Protein AF-A0A5B6UWP4-F1 (afdb_monomer_lite)

Organism: NCBI:txid47621

Foldseek 3Di:
DDDDDDDDDPPPPPPDDQALADADFDDAFQAQCRPGVCCVVVSSGDDDDDDDPCSQFPFAKAFADQECQQDVAAAAVCPVVTDIDRQLVSLVVVVPDADPLRHHDDDPDDWDQDVNDIDHPVVVPDPPPPPPDPPDDDDDPDDPPDPDDDPDDDDPVVLVVLQVVLQVLVVVLVVSLVVSQVSCVPWFKKAFPFDLYIYTGDDYHNHLQQPGPPSVVVSSGGDIDTDDSCSGRNFSKYWADPDSPDDHHYNLQVVQIAIDRSSQSNSVVSPYDRDPVCCVRRNPVGDGDDPVCSVVPD

pLDDT: mean 82.34, std 20.65, range [27.95, 98.31]

InterPro domains:
  IPR023342 APO domain [PF05634] (18-120)
  IPR023342 APO domain [PF05634] (161-281)
  IPR023342 APO domain [PS51499] (15-101)
  IPR023342 APO domain [PS51499] (191-276)

Structure (mmCIF, N/CA/C/O backbone):
data_AF-A0A5B6UWP4-F1
#
_entry.id   AF-A0A5B6UWP4-F1
#
loop_
_atom_site.group_PDB
_atom_site.id
_atom_site.type_symbol
_atom_site.label_atom_id
_atom_site.label_alt_id
_atom_site.label_comp_id
_atom_site.label_asym_id
_atom_site.label_entity_id
_atom_site.label_seq_id
_atom_site.pdbx_PDB_ins_code
_atom_site.Cartn_x
_atom_site.Cartn_y
_atom_site.Cartn_z
_atom_site.occupancy
_atom_site.B_iso_or_equiv
_atom_site.auth_seq_id
_atom_site.auth_comp_id
_atom_site.auth_asym_id
_atom_site.auth_atom_id
_atom_site.pdbx_PDB_model_num
ATOM 1 N N . MET A 1 1 ? 47.020 29.125 14.297 1.00 37.94 1 MET A N 1
ATOM 2 C CA . MET A 1 1 ? 45.871 29.346 13.398 1.00 37.94 1 MET A CA 1
ATOM 3 C C . MET A 1 1 ? 44.986 28.120 13.501 1.00 37.94 1 MET A C 1
ATOM 5 O O . MET A 1 1 ? 45.319 27.096 12.924 1.00 37.94 1 MET A O 1
ATOM 9 N N . TYR A 1 2 ? 43.959 28.188 14.346 1.00 27.95 2 TYR A N 1
ATOM 10 C CA . TYR A 1 2 ? 42.922 27.163 14.406 1.00 27.95 2 TYR A CA 1
ATOM 11 C C . TYR A 1 2 ? 41.975 27.419 13.237 1.00 27.95 2 TYR A C 1
ATOM 13 O O . TYR A 1 2 ? 41.369 28.483 13.158 1.00 27.95 2 TYR A O 1
ATOM 21 N N . SER A 1 3 ? 41.931 26.485 12.296 1.00 32.03 3 SER A N 1
ATOM 22 C CA . SER A 1 3 ? 41.008 26.518 11.168 1.00 32.03 3 SER A CA 1
ATOM 23 C C . SER A 1 3 ? 39.663 25.977 11.646 1.00 32.03 3 SER A C 1
ATOM 25 O O . SER A 1 3 ? 39.544 24.785 11.932 1.00 32.03 3 SER A O 1
ATOM 27 N N . ASP A 1 4 ? 38.668 26.852 11.754 1.00 32.12 4 ASP A N 1
ATOM 28 C CA . ASP A 1 4 ? 37.277 26.489 12.012 1.00 32.12 4 ASP A CA 1
ATOM 29 C C . ASP A 1 4 ? 36.747 25.606 10.875 1.00 32.12 4 ASP A C 1
ATOM 31 O O . ASP A 1 4 ? 36.451 26.077 9.776 1.00 32.12 4 ASP A O 1
ATOM 35 N N . VAL A 1 5 ? 36.621 24.305 11.136 1.00 38.19 5 VAL A N 1
ATOM 36 C CA . VAL A 1 5 ? 35.863 23.387 10.280 1.00 38.19 5 VAL A CA 1
ATOM 37 C C . VAL A 1 5 ? 34.380 23.558 10.632 1.00 38.19 5 VAL A C 1
ATOM 39 O O . VAL A 1 5 ? 33.999 23.279 11.774 1.00 38.19 5 VAL A O 1
ATOM 42 N N . PRO A 1 6 ? 33.509 24.006 9.707 1.00 32.91 6 PRO A N 1
ATOM 43 C CA . PRO A 1 6 ? 32.094 24.171 10.009 1.00 32.91 6 PRO A CA 1
ATOM 44 C C . PRO A 1 6 ? 31.460 22.809 10.304 1.00 32.91 6 PRO A C 1
ATOM 46 O O . PRO A 1 6 ? 31.434 21.924 9.448 1.00 32.91 6 PRO A O 1
ATOM 49 N N . LYS A 1 7 ? 30.925 22.636 11.518 1.00 33.22 7 LYS A N 1
ATOM 50 C CA . LYS A 1 7 ? 30.127 21.456 11.872 1.00 33.22 7 LYS A CA 1
ATOM 51 C C . LYS 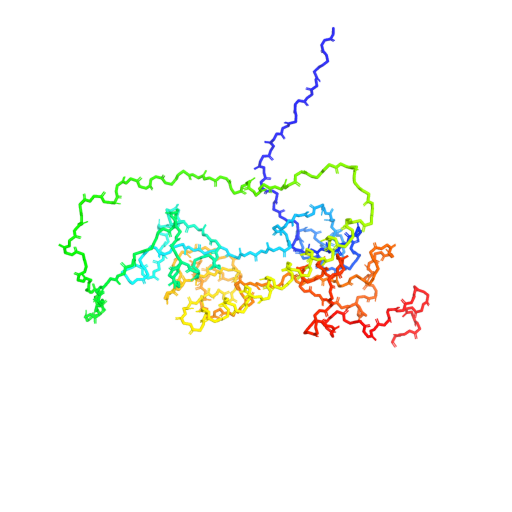A 1 7 ? 28.887 21.380 10.963 1.00 33.22 7 LYS A C 1
ATOM 53 O O . LYS A 1 7 ? 28.222 22.404 10.770 1.00 33.22 7 LYS A O 1
ATOM 58 N N . PRO A 1 8 ? 28.534 20.198 10.429 1.00 30.20 8 PRO A N 1
ATOM 59 C CA . PRO A 1 8 ? 27.348 20.046 9.601 1.00 30.20 8 PRO A CA 1
ATOM 60 C C . PRO A 1 8 ? 26.095 20.324 10.438 1.00 30.20 8 PRO A C 1
ATOM 62 O O . PRO A 1 8 ? 25.864 19.701 11.474 1.00 30.20 8 PRO A O 1
ATOM 65 N N . ARG A 1 9 ? 25.281 21.283 9.987 1.00 31.56 9 ARG A N 1
ATOM 66 C CA . ARG A 1 9 ? 23.954 21.543 10.550 1.00 31.56 9 ARG A CA 1
ATOM 67 C C . ARG A 1 9 ? 23.061 20.340 10.251 1.00 31.56 9 ARG A C 1
ATOM 69 O O . ARG A 1 9 ? 22.700 20.110 9.099 1.00 31.56 9 ARG A O 1
ATOM 76 N N . THR A 1 10 ? 22.684 19.597 11.284 1.00 32.94 10 THR A N 1
ATOM 77 C CA . THR A 1 10 ? 21.598 18.615 11.233 1.00 32.94 10 THR A CA 1
ATOM 78 C C . THR A 1 10 ? 20.268 19.359 11.162 1.00 32.94 10 THR A C 1
ATOM 80 O O . THR A 1 10 ? 19.594 19.561 12.170 1.00 32.94 10 THR A O 1
ATOM 83 N N . ASP A 1 11 ? 19.903 19.820 9.969 1.00 28.84 11 ASP A N 1
ATOM 84 C CA . ASP A 1 11 ? 18.539 20.256 9.698 1.00 28.84 11 ASP A CA 1
ATOM 85 C C . ASP A 1 11 ? 17.665 19.004 9.557 1.00 28.84 11 ASP A C 1
ATOM 87 O O . ASP A 1 11 ? 17.637 18.366 8.503 1.00 28.84 11 ASP A O 1
ATOM 91 N N . LYS A 1 12 ? 16.962 18.627 10.635 1.00 33.56 12 LYS A N 1
ATOM 92 C CA . LYS A 1 12 ? 15.855 17.656 10.596 1.00 33.56 12 LYS A CA 1
ATOM 93 C C . LYS A 1 12 ? 14.629 18.277 9.899 1.00 33.56 12 LYS A C 1
ATOM 95 O O . LYS A 1 12 ? 13.506 18.176 10.391 1.00 33.56 12 LYS A O 1
ATOM 100 N N . SER A 1 13 ? 14.811 18.914 8.743 1.00 33.53 13 SER A N 1
ATOM 101 C CA . SER A 1 13 ? 13.699 19.207 7.852 1.00 33.53 13 SER A CA 1
ATOM 102 C C . SER A 1 13 ? 13.332 17.896 7.164 1.00 33.53 13 SER A C 1
ATOM 104 O O . SER A 1 13 ? 14.077 17.366 6.340 1.00 33.53 13 SER A O 1
ATOM 106 N N . GLN A 1 14 ? 12.184 17.321 7.534 1.00 35.16 14 GLN A N 1
ATOM 107 C CA . GLN A 1 14 ? 11.552 16.256 6.757 1.00 35.16 14 GLN A CA 1
ATOM 108 C C . GLN A 1 14 ? 11.374 16.780 5.326 1.00 35.16 14 GLN A C 1
ATOM 110 O O . GLN A 1 14 ? 10.433 17.517 5.019 1.00 35.16 14 GLN A O 1
ATOM 115 N N . ARG A 1 15 ? 12.333 16.466 4.449 1.00 37.44 15 ARG A N 1
ATOM 116 C CA . ARG A 1 15 ? 12.302 16.845 3.038 1.00 37.44 15 ARG A CA 1
ATOM 117 C C . ARG A 1 15 ? 11.067 16.193 2.435 1.00 37.44 15 ARG A C 1
ATOM 119 O O . ARG A 1 15 ? 11.066 14.984 2.213 1.00 37.44 15 ARG A O 1
ATOM 126 N N . LYS A 1 16 ? 10.020 16.985 2.172 1.00 45.97 16 LYS A N 1
ATOM 127 C CA . LYS A 1 16 ? 8.870 16.528 1.382 1.00 45.97 16 LYS A CA 1
ATOM 128 C C . LYS A 1 16 ? 9.406 15.865 0.105 1.00 45.97 16 LYS A C 1
ATOM 130 O O . LYS A 1 16 ? 10.167 16.524 -0.610 1.00 45.97 16 LYS A O 1
ATOM 135 N N . PRO A 1 17 ? 9.055 14.598 -0.179 1.00 54.66 17 PRO A N 1
ATOM 136 C CA . PRO A 1 17 ? 9.486 13.936 -1.400 1.00 54.66 17 PRO A CA 1
ATOM 137 C C . PRO A 1 17 ? 9.068 14.768 -2.610 1.00 54.66 17 PRO A C 1
ATOM 139 O O . PRO A 1 17 ? 7.931 15.237 -2.686 1.00 54.66 17 PRO A O 1
ATOM 142 N N . PHE A 1 18 ? 9.993 14.975 -3.549 1.00 66.62 18 PHE A N 1
ATOM 143 C CA . PHE A 1 18 ? 9.665 15.641 -4.804 1.00 66.62 18 PHE A CA 1
ATOM 144 C C . PHE A 1 18 ? 8.696 14.772 -5.614 1.00 66.62 18 PHE A C 1
ATOM 146 O O . PHE A 1 18 ? 7.793 15.314 -6.213 1.00 66.62 18 PHE A O 1
ATOM 153 N N . CYS A 1 19 ? 8.810 13.444 -5.596 1.00 82.81 19 CYS A N 1
ATOM 154 C CA . CYS A 1 19 ? 7.868 12.501 -6.206 1.00 82.81 19 CYS A CA 1
ATOM 155 C C . CYS A 1 19 ? 7.960 11.162 -5.446 1.00 82.81 19 CYS A C 1
ATOM 157 O O . CYS A 1 19 ? 8.976 10.926 -4.795 1.00 82.81 19 CYS A O 1
ATOM 159 N N . TYR A 1 20 ? 6.920 10.324 -5.507 1.00 84.69 20 TYR A N 1
ATOM 160 C CA . TYR A 1 20 ? 6.894 8.986 -4.885 1.00 84.69 20 TYR A CA 1
ATOM 161 C C . TYR A 1 20 ? 7.275 7.860 -5.859 1.00 84.69 20 TYR A C 1
ATOM 163 O O . TYR A 1 20 ? 7.182 6.689 -5.508 1.00 84.69 20 TYR A O 1
ATOM 171 N N . GLU A 1 21 ? 7.656 8.198 -7.094 1.00 90.19 21 GLU A N 1
ATOM 172 C CA . GLU A 1 21 ? 8.060 7.200 -8.085 1.00 90.19 21 GLU A CA 1
ATOM 173 C C . GLU A 1 21 ? 9.383 6.547 -7.674 1.00 90.19 21 GLU A C 1
ATOM 175 O O . GLU A 1 21 ? 10.326 7.226 -7.257 1.00 90.19 21 GLU A O 1
ATOM 180 N N . VAL A 1 22 ? 9.426 5.222 -7.787 1.00 92.25 22 VAL A N 1
ATOM 181 C CA . VAL A 1 22 ? 10.576 4.388 -7.441 1.00 92.25 22 VAL A CA 1
ATOM 182 C C . VAL A 1 22 ? 11.094 3.710 -8.698 1.00 92.25 22 VAL A C 1
ATOM 184 O O . VAL A 1 22 ? 10.338 3.388 -9.614 1.00 92.25 22 VAL A O 1
ATOM 187 N N . HIS A 1 23 ? 12.403 3.511 -8.737 1.00 93.94 23 HIS A N 1
ATOM 188 C CA . HIS A 1 23 ? 13.084 2.775 -9.784 1.00 93.94 23 HIS A CA 1
ATOM 189 C C . HIS A 1 23 ? 14.022 1.767 -9.130 1.00 93.94 23 HIS A C 1
ATOM 191 O O . HIS A 1 23 ? 14.778 2.123 -8.224 1.00 93.94 23 HIS A O 1
ATOM 197 N N . ILE A 1 24 ? 13.951 0.523 -9.590 1.00 94.38 24 ILE A N 1
ATOM 198 C CA . ILE A 1 24 ? 14.878 -0.536 -9.213 1.00 94.38 24 ILE A CA 1
ATOM 199 C C . ILE A 1 24 ? 15.881 -0.658 -10.356 1.00 94.38 24 ILE A C 1
ATOM 201 O O . ILE A 1 24 ? 15.515 -1.046 -11.461 1.00 94.38 24 ILE A O 1
ATOM 205 N N . GLY A 1 25 ? 17.122 -0.262 -10.098 1.00 90.38 25 GLY A N 1
ATOM 206 C CA . GLY A 1 25 ? 18.191 -0.287 -11.085 1.00 90.38 25 GLY A CA 1
ATOM 207 C C . GLY A 1 25 ? 19.356 0.615 -10.703 1.00 90.38 25 GLY A C 1
ATOM 208 O O . GLY A 1 25 ? 19.264 1.424 -9.775 1.00 90.38 25 GLY A O 1
ATOM 209 N N . ASN A 1 26 ? 20.462 0.472 -11.430 1.00 87.56 26 ASN A N 1
ATOM 210 C CA . ASN A 1 26 ? 21.697 1.210 -11.157 1.00 87.56 26 ASN A CA 1
ATOM 211 C C . ASN A 1 26 ? 21.591 2.687 -11.563 1.00 87.56 26 ASN A C 1
ATOM 213 O O . ASN A 1 26 ? 22.157 3.562 -10.904 1.00 87.56 26 ASN A O 1
ATOM 217 N N . VAL A 1 27 ? 20.850 2.971 -12.638 1.00 88.62 27 VAL A N 1
ATOM 218 C CA . VAL A 1 27 ? 20.680 4.316 -13.195 1.00 88.62 27 VAL A CA 1
ATOM 219 C C . VAL A 1 27 ? 19.199 4.587 -13.419 1.00 88.62 27 VAL A C 1
ATOM 221 O O . VAL A 1 27 ? 18.536 3.879 -14.168 1.00 88.62 27 VAL A O 1
ATOM 224 N N . GLY A 1 28 ? 18.689 5.644 -12.786 1.00 91.31 28 GLY A N 1
ATOM 225 C CA . GLY A 1 28 ? 17.282 6.018 -12.890 1.00 91.31 28 GLY A CA 1
ATOM 226 C C . GLY A 1 28 ? 16.832 6.308 -14.324 1.00 91.31 28 GLY A C 1
ATOM 227 O O . GLY A 1 28 ? 17.572 6.882 -15.121 1.00 91.31 28 GLY A O 1
ATOM 228 N N . HIS A 1 29 ? 15.588 5.946 -14.636 1.00 93.62 29 HIS A N 1
ATOM 229 C CA . HIS A 1 29 ? 15.034 6.087 -15.982 1.00 93.62 29 HIS A CA 1
ATOM 230 C C . HIS A 1 29 ? 14.802 7.543 -16.418 1.00 93.62 29 HIS A C 1
ATOM 232 O O . HIS A 1 29 ? 14.605 8.451 -15.603 1.00 93.62 29 HIS A O 1
ATOM 238 N N . GLU A 1 30 ? 14.692 7.737 -17.734 1.00 94.25 30 GLU A N 1
ATOM 239 C CA . GLU A 1 30 ? 14.415 9.022 -18.389 1.00 94.25 30 GLU A CA 1
ATOM 240 C C . GLU A 1 30 ? 12.925 9.236 -18.711 1.00 94.25 30 GLU A C 1
ATOM 242 O O . GLU A 1 30 ? 12.538 10.262 -19.277 1.00 94.25 30 GLU A O 1
ATOM 247 N N . ILE A 1 31 ? 12.065 8.273 -18.362 1.00 94.25 31 ILE A N 1
ATOM 248 C CA . ILE A 1 31 ? 10.617 8.355 -18.592 1.00 94.25 31 ILE A CA 1
ATOM 249 C C . ILE A 1 31 ? 10.027 9.580 -17.872 1.00 94.25 31 ILE A C 1
ATOM 251 O O . ILE A 1 31 ? 10.235 9.795 -16.676 1.00 94.25 31 ILE A O 1
ATOM 255 N N . ARG A 1 32 ? 9.269 10.389 -18.619 1.00 93.94 32 ARG A N 1
ATOM 256 C CA . ARG A 1 32 ? 8.730 11.686 -18.191 1.00 93.94 32 ARG A CA 1
ATOM 257 C C . ARG A 1 32 ? 7.383 11.519 -17.485 1.00 93.94 32 ARG A C 1
ATOM 259 O O . ARG A 1 32 ? 6.331 11.848 -18.031 1.00 93.94 32 ARG A O 1
ATOM 266 N N . THR A 1 33 ? 7.410 10.944 -16.286 1.00 92.44 33 THR A N 1
ATOM 267 C CA . THR A 1 33 ? 6.224 10.640 -15.454 1.00 92.44 33 THR A CA 1
ATOM 268 C C . THR A 1 33 ? 6.159 11.437 -14.154 1.00 92.44 33 THR A C 1
ATOM 270 O O . THR A 1 33 ? 5.213 11.276 -13.386 1.00 92.44 33 THR A O 1
ATOM 273 N N . CYS A 1 34 ? 7.107 12.345 -13.910 1.00 91.50 34 CYS A N 1
ATOM 274 C CA . CYS A 1 34 ? 7.184 13.068 -12.649 1.00 91.50 34 CYS A CA 1
ATOM 275 C C . CYS A 1 34 ? 5.964 13.972 -12.422 1.00 91.50 34 CYS A C 1
ATOM 277 O O . CYS A 1 34 ? 5.746 14.961 -13.124 1.00 91.50 34 CYS A O 1
ATOM 279 N N . THR A 1 35 ? 5.212 13.683 -11.363 1.00 88.69 35 THR A N 1
ATOM 280 C CA . THR A 1 35 ? 4.078 14.492 -10.875 1.00 88.69 35 THR A CA 1
ATOM 281 C C . THR A 1 35 ? 4.464 15.410 -9.713 1.00 88.69 35 THR A C 1
ATOM 283 O O . THR A 1 35 ? 3.616 15.992 -9.039 1.00 88.69 35 THR A O 1
ATOM 286 N N . GLY A 1 36 ? 5.766 15.532 -9.469 1.00 86.38 36 GLY A N 1
ATOM 287 C CA . GLY A 1 36 ? 6.320 16.254 -8.343 1.00 86.38 36 GLY A CA 1
ATOM 288 C C . GLY A 1 36 ? 6.213 17.776 -8.393 1.00 86.38 36 GLY A C 1
ATOM 289 O O . GLY A 1 36 ? 6.009 18.351 -9.465 1.00 86.38 36 GLY A O 1
ATOM 290 N N . PRO A 1 37 ? 6.439 18.481 -7.266 1.00 85.69 37 PRO A N 1
ATOM 291 C CA . PRO A 1 37 ? 6.581 19.929 -7.274 1.00 85.69 37 PRO A CA 1
ATOM 292 C C . PRO A 1 37 ? 7.645 20.367 -8.284 1.00 85.69 37 PRO A C 1
ATOM 294 O O . PRO A 1 37 ? 8.755 19.834 -8.301 1.00 85.69 37 PRO A O 1
ATOM 297 N N . LYS A 1 38 ? 7.306 21.367 -9.107 1.00 84.56 38 LYS A N 1
ATOM 298 C CA . LYS A 1 38 ? 8.161 21.888 -10.189 1.00 84.56 38 LYS A CA 1
ATOM 299 C C . LYS A 1 38 ? 8.504 20.855 -11.280 1.00 84.56 38 LYS A C 1
ATOM 301 O O . LYS A 1 38 ? 9.460 21.056 -12.024 1.00 84.56 38 LYS A O 1
ATOM 306 N N . SER A 1 39 ? 7.731 19.777 -11.439 1.00 87.50 39 SER A N 1
ATOM 307 C CA . SER A 1 39 ? 7.946 18.835 -12.548 1.00 87.50 39 SER A CA 1
ATOM 308 C C . SER A 1 39 ? 7.804 19.506 -13.919 1.00 87.50 39 SER A C 1
ATOM 310 O O . SER A 1 39 ? 8.579 19.208 -14.826 1.00 87.50 39 SER A O 1
ATOM 312 N N . GLY A 1 40 ? 6.893 20.479 -14.049 1.00 87.00 40 GLY A N 1
ATOM 313 C CA . GLY A 1 40 ? 6.693 21.253 -15.278 1.00 87.00 40 GLY A CA 1
ATOM 314 C C . GLY A 1 40 ? 7.954 21.975 -15.766 1.00 87.00 40 GLY A C 1
ATOM 315 O O . GLY A 1 40 ? 8.263 21.915 -16.950 1.00 87.00 40 GLY A O 1
ATOM 316 N N . SER A 1 41 ? 8.758 22.561 -14.867 1.00 88.25 41 SER A N 1
ATOM 317 C CA . SER A 1 41 ? 10.014 23.229 -15.254 1.00 88.25 41 SER A CA 1
ATOM 318 C C . SER A 1 41 ? 11.119 22.259 -15.679 1.00 88.25 41 SER A C 1
ATOM 320 O O . SER A 1 41 ? 12.150 22.688 -16.181 1.00 88.25 41 SER A O 1
ATOM 322 N N . ARG A 1 42 ? 10.928 20.954 -15.461 1.00 87.62 42 ARG A N 1
ATOM 323 C CA . ARG A 1 42 ? 11.863 19.892 -15.850 1.00 87.62 42 ARG A CA 1
ATOM 324 C C . ARG A 1 42 ? 11.273 18.976 -16.922 1.00 87.62 42 ARG A C 1
ATOM 326 O O . ARG A 1 42 ? 11.745 17.863 -17.093 1.00 87.62 42 ARG A O 1
ATOM 333 N N . SER A 1 43 ? 10.216 19.395 -17.621 1.00 90.69 43 SER A N 1
ATOM 334 C CA . SER A 1 43 ? 9.536 18.555 -18.622 1.00 90.69 43 SER A CA 1
ATOM 335 C C . SER A 1 43 ? 9.131 17.172 -18.081 1.00 90.69 43 SER A C 1
ATOM 337 O O . SER A 1 43 ? 9.286 16.160 -18.759 1.00 90.69 43 SER A O 1
ATOM 339 N N . ALA A 1 44 ? 8.651 17.132 -16.833 1.00 91.94 44 ALA A N 1
ATOM 340 C CA . ALA A 1 44 ? 8.262 15.921 -16.109 1.00 91.94 44 ALA A CA 1
ATOM 341 C C . ALA A 1 44 ? 9.376 14.869 -15.916 1.00 91.94 44 ALA A C 1
ATOM 343 O O . ALA A 1 44 ? 9.075 13.707 -15.645 1.00 91.94 44 ALA A O 1
ATOM 344 N N . THR A 1 45 ? 10.654 15.257 -15.987 1.00 91.94 45 THR A N 1
ATOM 345 C CA . THR A 1 45 ? 11.767 14.371 -15.618 1.00 91.94 45 THR A CA 1
ATOM 346 C C . THR A 1 45 ? 11.947 14.265 -14.103 1.00 91.94 45 THR A C 1
ATOM 348 O O . THR A 1 45 ? 11.587 15.160 -13.315 1.00 91.94 45 THR A O 1
ATOM 351 N N . HIS A 1 46 ? 12.517 13.132 -13.700 1.00 91.31 46 HIS A N 1
ATOM 352 C CA . HIS A 1 46 ? 12.843 12.819 -12.316 1.00 91.31 46 HIS A CA 1
ATOM 353 C C . HIS A 1 46 ? 14.244 13.287 -11.944 1.00 91.31 46 HIS A C 1
ATOM 355 O O . HIS A 1 46 ? 15.136 13.386 -12.781 1.00 91.31 46 HIS A O 1
ATOM 361 N N . VAL A 1 47 ? 14.425 13.564 -10.655 1.00 89.69 47 VAL A N 1
ATOM 362 C CA . VAL A 1 47 ? 15.748 13.717 -10.044 1.00 89.69 47 VAL A CA 1
ATOM 363 C C . VAL A 1 47 ? 15.860 12.620 -9.005 1.00 89.69 47 VAL A C 1
ATOM 365 O O . VAL A 1 47 ? 15.162 12.652 -7.990 1.00 89.69 47 VAL A O 1
ATOM 368 N N . TRP A 1 48 ? 16.696 11.635 -9.311 1.00 90.56 48 TRP A N 1
ATOM 369 C CA . TRP A 1 48 ? 16.835 10.416 -8.531 1.00 90.56 48 TRP A CA 1
ATOM 370 C C . TRP A 1 48 ? 17.754 10.619 -7.329 1.00 90.56 48 TRP A C 1
ATOM 372 O O . TRP A 1 48 ? 18.693 11.415 -7.352 1.00 90.56 48 TRP A O 1
ATOM 382 N N . ARG A 1 49 ? 17.471 9.877 -6.263 1.00 90.88 49 ARG A N 1
ATOM 383 C CA . ARG A 1 49 ? 18.301 9.770 -5.062 1.00 90.88 49 ARG A CA 1
ATOM 384 C C . ARG A 1 49 ? 18.338 8.307 -4.642 1.00 90.88 49 ARG A C 1
ATOM 386 O O . ARG A 1 49 ? 17.433 7.558 -4.998 1.00 90.88 49 ARG A O 1
ATOM 393 N N . LYS A 1 50 ? 19.339 7.923 -3.851 1.00 90.62 50 LYS A N 1
ATOM 394 C CA . LYS A 1 50 ? 19.385 6.585 -3.257 1.00 90.62 50 LYS A CA 1
ATOM 395 C C . LYS A 1 50 ? 18.132 6.366 -2.396 1.00 90.62 50 LYS A C 1
ATOM 397 O O . LYS A 1 50 ? 17.870 7.173 -1.503 1.00 90.62 50 LYS A O 1
ATOM 402 N N . GLY A 1 51 ? 17.365 5.328 -2.721 1.00 88.44 51 GLY A N 1
ATOM 403 C CA . GLY A 1 51 ? 16.189 4.898 -1.965 1.00 88.44 51 GLY A CA 1
ATOM 404 C C . GLY A 1 51 ? 16.541 3.887 -0.874 1.00 88.44 51 GLY A C 1
ATOM 405 O O . GLY A 1 51 ? 17.648 3.343 -0.854 1.00 88.44 51 GLY A O 1
ATOM 406 N N . GLY A 1 52 ? 15.596 3.653 0.031 1.00 88.25 52 GLY A N 1
ATOM 407 C CA . GLY A 1 52 ? 15.651 2.619 1.064 1.00 88.25 52 GLY A CA 1
ATOM 408 C C . GLY A 1 52 ? 14.463 1.657 0.991 1.00 88.25 52 GLY A C 1
ATOM 409 O O . GLY A 1 52 ? 13.597 1.768 0.125 1.00 88.25 52 GLY A O 1
ATOM 410 N N . VAL A 1 53 ? 14.400 0.720 1.942 1.00 87.06 53 VAL A N 1
ATOM 411 C CA . VAL A 1 53 ? 13.339 -0.304 2.003 1.00 87.06 53 VAL A CA 1
ATOM 412 C C . VAL A 1 53 ? 11.948 0.327 2.078 1.00 87.06 53 VAL A C 1
ATOM 414 O O . VAL A 1 53 ? 11.045 -0.126 1.384 1.00 87.06 53 VAL A O 1
ATOM 417 N N . SER A 1 54 ? 11.785 1.418 2.831 1.00 85.88 54 SER A N 1
ATOM 418 C CA . SER A 1 54 ? 10.502 2.122 2.975 1.00 85.88 54 SER A CA 1
ATOM 419 C C . SER A 1 54 ? 10.010 2.813 1.694 1.00 85.88 54 SER A C 1
ATOM 421 O O . SER A 1 54 ? 8.847 3.207 1.627 1.00 85.88 54 SER A O 1
ATOM 423 N N . ASP A 1 55 ? 10.877 2.992 0.688 1.00 86.31 55 ASP A N 1
ATOM 424 C CA . ASP A 1 55 ? 10.464 3.464 -0.640 1.00 86.31 55 ASP A CA 1
ATOM 425 C C . ASP A 1 55 ? 9.902 2.295 -1.480 1.00 86.31 55 ASP A C 1
ATOM 427 O O . ASP A 1 55 ? 8.963 2.470 -2.258 1.00 86.31 55 ASP A O 1
ATOM 431 N N . VAL A 1 56 ? 10.443 1.084 -1.296 1.00 88.94 56 VAL A N 1
ATOM 432 C CA . VAL A 1 56 ? 10.013 -0.143 -1.992 1.00 88.94 56 VAL A CA 1
ATOM 433 C C . VAL A 1 56 ? 8.737 -0.716 -1.370 1.00 88.94 56 VAL A C 1
ATOM 435 O O . VAL A 1 56 ? 7.805 -1.080 -2.089 1.00 88.94 56 VAL A O 1
ATOM 438 N N . ILE A 1 57 ? 8.692 -0.784 -0.038 1.00 87.44 57 ILE A N 1
ATOM 439 C CA . ILE A 1 57 ? 7.592 -1.334 0.753 1.00 87.44 57 ILE A CA 1
ATOM 440 C C . ILE A 1 57 ? 6.985 -0.206 1.576 1.00 87.44 57 ILE A C 1
ATOM 442 O O . ILE A 1 57 ? 7.619 0.339 2.478 1.00 87.44 57 ILE A O 1
ATOM 446 N N . PHE A 1 58 ? 5.725 0.111 1.291 1.00 85.19 58 PHE A N 1
ATOM 447 C CA . PHE A 1 58 ? 4.981 1.129 2.015 1.00 85.19 58 PHE A CA 1
ATOM 448 C C . PHE A 1 58 ? 3.655 0.565 2.516 1.00 85.19 58 PHE A C 1
ATOM 450 O O . PHE A 1 58 ? 2.821 0.121 1.727 1.00 85.19 58 PHE A O 1
ATOM 457 N N . PHE A 1 59 ? 3.442 0.645 3.829 1.00 90.56 59 PHE A N 1
ATOM 458 C CA . PHE A 1 59 ? 2.153 0.359 4.447 1.00 90.56 59 PHE A CA 1
ATOM 459 C C . PHE A 1 59 ? 1.515 1.667 4.923 1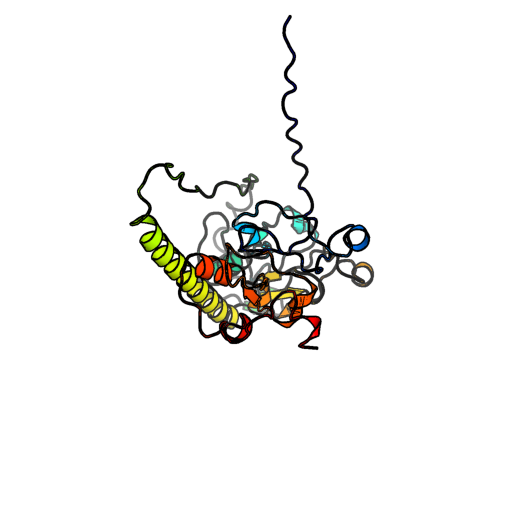.00 90.56 59 PHE A C 1
ATOM 461 O O . PHE A 1 59 ? 2.132 2.399 5.708 1.00 90.56 59 PHE A O 1
ATOM 468 N N . PRO A 1 60 ? 0.281 1.983 4.498 1.00 92.88 60 PRO A N 1
ATOM 469 C CA . PRO A 1 60 ? -0.424 3.143 5.012 1.00 92.88 60 PRO A CA 1
ATOM 470 C C . PRO A 1 60 ? -0.674 2.976 6.514 1.00 92.88 60 PRO A C 1
ATOM 472 O O . PRO A 1 60 ? -0.970 1.883 6.998 1.00 92.88 60 PRO A O 1
ATOM 475 N N . LYS A 1 61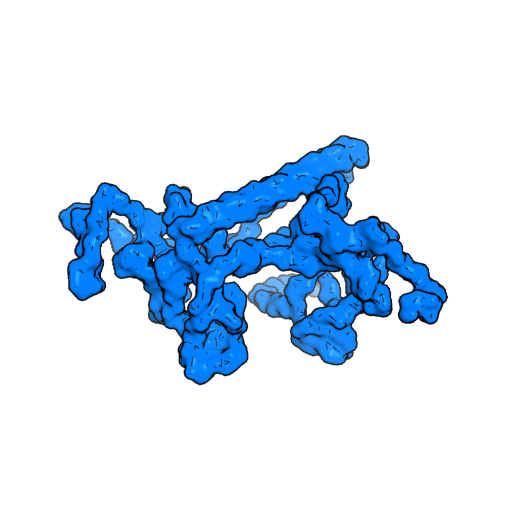 ? -0.546 4.069 7.270 1.00 94.81 61 LYS A N 1
ATOM 476 C CA . LYS A 1 61 ? -0.826 4.082 8.713 1.00 94.81 61 LYS A CA 1
ATOM 477 C C . LYS A 1 61 ? -2.304 4.396 8.964 1.00 94.81 61 LYS A C 1
ATOM 479 O O . LYS A 1 61 ? -2.829 5.309 8.329 1.00 94.81 61 LYS A O 1
ATOM 484 N N . CYS A 1 62 ? -2.925 3.743 9.942 1.00 97.25 62 CYS A N 1
ATOM 485 C CA . CYS A 1 62 ? -4.249 4.087 10.472 1.00 97.25 62 CYS A CA 1
ATOM 486 C C . CYS A 1 62 ? -4.198 4.351 11.978 1.00 97.25 62 CYS A C 1
ATOM 488 O O . CYS A 1 62 ? -3.160 4.154 12.608 1.00 97.25 62 CYS A O 1
ATOM 490 N N . PHE A 1 63 ? -5.310 4.797 12.566 1.00 98.19 63 PHE A N 1
ATOM 491 C CA . PHE A 1 63 ? -5.404 4.890 14.020 1.00 98.19 63 PHE A CA 1
ATOM 492 C C . PHE A 1 63 ? -5.612 3.513 14.647 1.00 98.19 63 PHE A C 1
ATOM 494 O O . PHE A 1 63 ? -6.415 2.724 14.147 1.00 98.19 63 PHE A O 1
ATOM 501 N N . HIS A 1 64 ? -4.928 3.271 15.758 1.00 97.88 64 HIS A N 1
ATOM 502 C CA . HIS A 1 64 ? -5.119 2.088 16.583 1.00 97.88 64 HIS A CA 1
ATOM 503 C C . HIS A 1 64 ? -6.440 2.164 17.369 1.00 97.88 64 HIS A C 1
ATOM 505 O O . HIS A 1 64 ? -6.769 3.213 17.935 1.00 97.88 64 HIS A O 1
ATOM 511 N N . LEU A 1 65 ? -7.203 1.065 17.415 1.00 96.44 65 LEU A N 1
ATOM 512 C CA . LEU A 1 65 ? -8.459 0.974 18.166 1.00 96.44 65 LEU A CA 1
ATOM 513 C C . LEU A 1 65 ? -8.346 -0.005 19.342 1.00 96.44 65 LEU A C 1
ATOM 515 O O . LEU A 1 65 ? -8.627 -1.194 19.192 1.00 96.44 65 LEU A O 1
ATOM 519 N N . TYR A 1 66 ? -8.056 0.526 20.537 1.00 94.94 66 TYR A N 1
ATOM 520 C CA . TYR A 1 66 ? -8.014 -0.265 21.775 1.00 94.94 66 TYR A CA 1
ATOM 521 C C . TYR A 1 66 ? -9.325 -1.030 22.022 1.00 94.94 66 TYR A C 1
ATOM 523 O O . TYR A 1 66 ? -9.315 -2.231 22.270 1.00 94.94 66 TYR A O 1
ATOM 531 N N . ASP A 1 67 ? -10.475 -0.355 21.921 1.00 93.25 67 ASP A N 1
ATOM 532 C CA . ASP A 1 67 ? -11.787 -0.991 22.045 1.00 93.25 67 ASP A CA 1
ATOM 533 C C . ASP A 1 67 ? -12.653 -0.734 20.812 1.00 93.25 67 ASP A C 1
ATOM 535 O O . ASP A 1 67 ? -13.401 0.241 20.736 1.00 93.25 67 ASP A O 1
ATOM 539 N N . ARG A 1 68 ? -12.615 -1.667 19.859 1.00 90.75 68 ARG A N 1
ATOM 540 C CA . ARG A 1 68 ? -13.403 -1.575 18.624 1.00 90.75 68 ARG A CA 1
ATOM 541 C C . ARG A 1 68 ? -14.920 -1.616 18.838 1.00 90.75 68 ARG A C 1
ATOM 543 O O . ARG A 1 68 ? -15.660 -1.229 17.937 1.00 90.75 68 ARG A O 1
ATOM 550 N N . VAL A 1 69 ? -15.399 -2.133 19.972 1.00 89.44 69 VAL A N 1
ATOM 551 C CA . VAL A 1 69 ? -16.837 -2.243 20.243 1.00 89.44 69 VAL A CA 1
ATOM 552 C C . VAL A 1 69 ? -17.300 -0.964 20.926 1.00 89.44 69 VAL A C 1
ATOM 554 O O . VAL A 1 69 ? -18.014 -0.179 20.302 1.00 89.44 69 VAL A O 1
ATOM 557 N N . GLY A 1 70 ? -16.826 -0.700 22.148 1.00 87.88 70 GLY A N 1
ATOM 558 C CA . GLY A 1 70 ? -17.220 0.474 22.932 1.00 87.88 70 GLY A CA 1
ATOM 559 C C . GLY A 1 70 ? -16.811 1.796 22.280 1.00 87.88 70 GLY A C 1
ATOM 560 O O . GLY A 1 70 ? -17.583 2.755 22.280 1.00 87.88 70 GLY A O 1
ATOM 561 N N . LYS A 1 71 ? -15.645 1.829 21.624 1.00 90.12 71 LYS A N 1
ATOM 562 C CA . LYS A 1 71 ? -15.100 3.001 20.931 1.00 90.12 71 LYS A CA 1
ATOM 563 C C . LYS A 1 71 ? -14.743 2.674 19.482 1.00 90.12 71 LYS A C 1
ATOM 565 O O . LYS A 1 71 ? -13.602 2.762 19.042 1.00 90.12 71 LYS A O 1
ATOM 570 N N . SER A 1 72 ? -15.774 2.349 18.703 1.00 91.62 72 SER A N 1
ATOM 571 C CA . SER A 1 72 ? -15.662 1.884 17.306 1.00 91.62 72 SER A CA 1
ATOM 572 C C . SER A 1 72 ? -14.941 2.790 16.295 1.00 91.62 72 SER A C 1
ATOM 574 O O . SER A 1 72 ? -14.829 2.404 15.132 1.00 91.62 72 SER A O 1
ATOM 576 N N . ARG A 1 73 ? -14.508 3.999 16.678 1.00 95.62 73 ARG A N 1
ATOM 577 C CA . ARG A 1 73 ? -13.721 4.911 15.837 1.00 95.62 73 ARG A CA 1
ATOM 578 C C . ARG A 1 73 ? -13.046 6.002 16.672 1.00 95.62 73 ARG A C 1
ATOM 580 O O . ARG A 1 73 ? -13.611 6.442 17.670 1.00 95.62 73 ARG A O 1
ATOM 587 N N . VAL A 1 74 ? -11.938 6.538 16.165 1.00 97.12 74 VAL A N 1
ATOM 588 C CA . VAL A 1 74 ? -11.289 7.750 16.698 1.00 97.12 74 VAL A CA 1
ATOM 589 C C . VAL A 1 74 ? -12.034 9.012 16.249 1.00 97.12 74 VAL A C 1
ATOM 591 O O . VAL A 1 74 ? -12.394 9.149 15.068 1.00 97.12 74 VAL A O 1
ATOM 594 N N . VAL A 1 75 ? -12.277 9.946 17.172 1.00 96.75 75 VAL A N 1
ATOM 595 C CA . VAL A 1 75 ? -12.863 11.267 16.866 1.00 96.75 75 VAL A CA 1
ATOM 596 C C . VAL A 1 75 ? -11.794 12.353 16.713 1.00 96.75 75 VAL A C 1
ATOM 598 O O . VAL A 1 75 ? -10.620 12.140 16.982 1.00 96.75 75 VAL A O 1
ATOM 601 N N . HIS A 1 76 ? -12.174 13.533 16.213 1.00 96.06 76 HIS A N 1
ATOM 602 C CA . HIS A 1 76 ? -11.203 14.574 15.856 1.00 96.06 76 HIS A CA 1
ATOM 603 C C . HIS A 1 76 ? -10.345 15.066 17.028 1.00 96.06 76 HIS A C 1
ATOM 605 O O . HIS A 1 76 ? -9.161 15.349 16.830 1.00 96.06 76 HIS A O 1
ATOM 611 N N . ASP A 1 77 ? -10.918 15.154 18.223 1.00 96.06 77 ASP A N 1
ATOM 612 C CA . ASP A 1 77 ? -10.218 15.690 19.395 1.00 96.06 77 ASP A CA 1
ATOM 613 C C . ASP A 1 77 ? -9.165 14.711 19.933 1.00 96.06 77 ASP A C 1
ATOM 615 O O . ASP A 1 77 ? -8.183 15.121 20.540 1.00 96.06 77 ASP A O 1
ATOM 619 N N . GLU A 1 78 ? -9.289 13.433 19.581 1.00 94.69 78 GLU A N 1
ATOM 620 C CA . GLU A 1 78 ? -8.380 12.349 19.969 1.00 94.69 78 GLU A CA 1
ATOM 621 C C . GLU A 1 78 ? -7.225 12.160 18.983 1.00 94.69 78 GLU A C 1
ATOM 623 O O . GLU A 1 78 ? -6.358 11.323 19.195 1.00 94.69 78 GLU A O 1
ATOM 628 N N . ARG A 1 79 ? -7.185 12.923 17.884 1.00 94.25 79 ARG A N 1
ATOM 629 C CA . ARG A 1 79 ? -6.222 12.715 16.785 1.00 94.25 79 ARG A CA 1
ATOM 630 C C . ARG A 1 79 ? -4.750 12.751 17.204 1.00 94.25 79 ARG A C 1
ATOM 632 O O . ARG A 1 79 ? -3.914 12.242 16.470 1.00 94.25 79 ARG A O 1
ATOM 639 N N . HIS A 1 80 ? -4.452 13.430 18.311 1.00 93.50 80 HIS A N 1
ATOM 640 C CA . HIS A 1 80 ? -3.094 13.612 18.824 1.00 93.50 80 HIS A CA 1
ATOM 641 C C . HIS A 1 80 ? -2.734 12.601 19.910 1.00 93.50 80 HIS A C 1
ATOM 643 O O . HIS A 1 80 ? -1.555 12.376 20.140 1.00 93.50 80 HIS A O 1
ATOM 649 N N . SER A 1 81 ? -3.730 12.013 20.575 1.00 94.06 81 SER A N 1
ATOM 650 C CA . SER A 1 81 ? -3.529 11.007 21.621 1.00 94.06 81 SER A CA 1
ATOM 651 C C . SER A 1 81 ? -3.692 9.582 21.100 1.00 94.06 81 SER A C 1
ATOM 653 O O . SER A 1 81 ? -3.097 8.664 21.650 1.00 94.06 81 SER A O 1
ATOM 655 N N . ALA A 1 82 ? -4.478 9.381 20.040 1.00 94.25 82 ALA A N 1
ATOM 656 C CA . ALA A 1 82 ? -4.661 8.083 19.410 1.00 94.25 82 ALA A CA 1
ATOM 657 C C . ALA A 1 82 ? -3.401 7.684 18.614 1.00 94.25 82 ALA A C 1
ATOM 659 O O . ALA A 1 82 ? -3.052 8.383 17.653 1.00 94.25 82 ALA A O 1
ATOM 660 N N . PRO A 1 83 ? -2.748 6.553 18.948 1.00 96.31 83 PRO A N 1
ATOM 661 C CA . PRO A 1 83 ? -1.585 6.076 18.213 1.00 96.31 83 PRO A CA 1
ATOM 662 C C . PRO A 1 83 ? -1.919 5.804 16.746 1.00 96.31 83 PRO A C 1
ATOM 664 O O . PRO A 1 83 ? -3.025 5.364 16.413 1.00 96.31 83 PRO A O 1
ATOM 667 N N . ARG A 1 84 ? -0.942 6.031 15.864 1.00 96.62 84 ARG A N 1
ATOM 668 C CA . ARG A 1 84 ? -1.028 5.645 14.452 1.00 96.62 84 ARG A CA 1
ATOM 669 C C . ARG A 1 84 ? -0.009 4.564 14.136 1.00 96.62 84 ARG A C 1
ATOM 671 O O . ARG A 1 84 ? 1.188 4.799 14.275 1.00 96.62 84 ARG A O 1
ATOM 678 N N . ILE A 1 85 ? -0.482 3.430 13.638 1.00 97.00 85 ILE A N 1
ATOM 679 C CA . ILE A 1 85 ? 0.336 2.255 13.321 1.00 97.00 85 ILE A CA 1
ATOM 680 C C . ILE A 1 85 ? 0.085 1.800 11.880 1.00 97.00 85 ILE A C 1
ATOM 682 O O . ILE A 1 85 ? -0.920 2.210 11.291 1.00 97.00 85 ILE A O 1
ATOM 686 N N . PRO A 1 86 ? 0.975 0.996 11.268 1.00 96.50 86 PRO A N 1
ATOM 687 C CA . PRO A 1 86 ? 0.709 0.396 9.965 1.00 96.50 86 PRO A CA 1
ATOM 688 C C . PRO A 1 86 ? -0.641 -0.322 9.965 1.00 96.50 86 PRO A C 1
ATOM 690 O O . PRO A 1 86 ? -0.942 -1.100 10.866 1.00 96.50 86 PRO A O 1
ATOM 693 N N . ALA A 1 87 ? -1.465 -0.076 8.956 1.00 97.00 87 ALA A N 1
ATOM 694 C CA . ALA A 1 87 ? -2.816 -0.615 8.918 1.00 97.00 87 ALA A CA 1
ATOM 695 C C . ALA A 1 87 ? -2.829 -2.146 8.789 1.00 97.00 87 ALA A C 1
ATOM 697 O O . ALA A 1 87 ? -3.714 -2.795 9.331 1.00 97.00 87 ALA A O 1
ATOM 698 N N . ILE A 1 88 ? -1.807 -2.739 8.165 1.00 96.62 88 ILE A N 1
ATOM 699 C CA . ILE A 1 88 ? -1.599 -4.192 8.199 1.00 96.62 88 ILE A CA 1
ATOM 700 C C . ILE A 1 88 ? -1.396 -4.714 9.633 1.00 96.62 88 ILE A C 1
ATOM 702 O O . ILE A 1 88 ? -1.963 -5.739 9.996 1.00 96.62 88 ILE A O 1
ATOM 706 N N . LEU A 1 89 ? -0.659 -3.977 10.472 1.00 96.94 89 LEU A N 1
ATOM 707 C CA . LEU A 1 89 ? -0.434 -4.334 11.872 1.00 96.94 89 LEU A CA 1
ATOM 708 C C . LEU A 1 89 ? -1.724 -4.200 12.686 1.00 96.94 89 LEU A C 1
ATOM 710 O O . LEU A 1 89 ? -2.073 -5.117 13.422 1.00 96.94 89 LEU A O 1
ATOM 714 N N . GLU A 1 90 ? -2.470 -3.106 12.508 1.00 98.19 90 GLU A N 1
ATOM 715 C CA . GLU A 1 90 ? -3.787 -2.944 13.138 1.00 98.19 90 GLU A CA 1
ATOM 716 C C . GLU A 1 90 ? -4.745 -4.067 12.725 1.00 98.19 90 GLU A C 1
ATOM 718 O O . GLU A 1 90 ? -5.466 -4.602 13.562 1.00 98.19 90 GLU A O 1
ATOM 723 N N . LEU A 1 91 ? -4.737 -4.474 11.453 1.00 98.00 91 LEU A N 1
ATOM 724 C CA . LEU A 1 91 ? -5.557 -5.582 10.968 1.00 98.00 91 LEU A CA 1
ATOM 725 C C . LEU A 1 91 ? -5.218 -6.893 11.685 1.00 98.00 91 LEU A C 1
ATOM 727 O O . LEU A 1 91 ? -6.127 -7.569 12.168 1.00 98.00 91 LEU A O 1
ATOM 731 N N . CYS A 1 92 ? -3.931 -7.213 11.827 1.00 97.75 92 CYS A N 1
ATOM 732 C CA . CYS A 1 92 ? -3.475 -8.364 12.606 1.00 97.75 92 CYS A CA 1
ATOM 733 C C . CYS A 1 92 ? -3.902 -8.267 14.080 1.00 97.75 92 CYS A C 1
ATOM 735 O O . CYS A 1 92 ? -4.396 -9.245 14.646 1.00 97.75 92 CYS A O 1
ATOM 737 N N . ILE A 1 93 ? -3.787 -7.086 14.695 1.00 97.75 93 ILE A N 1
ATOM 738 C CA . ILE A 1 93 ? -4.200 -6.864 16.088 1.00 97.75 93 ILE A CA 1
ATOM 739 C C . ILE A 1 93 ? -5.704 -7.085 16.265 1.00 97.75 93 ILE A C 1
ATOM 741 O O . ILE A 1 93 ? -6.139 -7.748 17.212 1.00 97.75 93 ILE A O 1
ATOM 745 N N . GLN A 1 94 ? -6.525 -6.578 15.344 1.00 96.44 94 GLN A N 1
ATOM 746 C CA . GLN A 1 94 ? -7.975 -6.783 15.371 1.00 96.44 94 GLN A CA 1
ATOM 747 C C . GLN A 1 94 ? -8.372 -8.241 15.091 1.00 96.44 94 GLN A C 1
ATOM 749 O O . GLN A 1 94 ? -9.438 -8.679 15.547 1.00 96.44 94 GLN A O 1
ATOM 754 N N . ALA A 1 95 ? -7.507 -8.988 14.398 1.00 96.06 95 ALA A N 1
ATOM 755 C CA . ALA A 1 95 ? -7.631 -10.420 14.148 1.00 96.06 95 ALA A CA 1
ATOM 756 C C . ALA A 1 95 ? -7.185 -11.313 15.319 1.00 96.06 95 ALA A C 1
ATOM 758 O O . ALA A 1 95 ? -7.445 -12.513 15.288 1.00 96.06 95 ALA A O 1
ATOM 759 N N . GLY A 1 96 ? -6.589 -10.737 16.368 1.00 95.06 96 GLY A N 1
ATOM 760 C CA . GLY A 1 96 ? -6.224 -11.455 17.591 1.00 95.06 96 GLY A CA 1
ATOM 761 C C . GLY A 1 96 ? -4.724 -11.591 17.839 1.00 95.06 96 GLY A C 1
ATOM 762 O O . GLY A 1 96 ? -4.349 -12.261 18.792 1.00 95.06 96 GLY A O 1
ATOM 763 N N . VAL A 1 97 ? -3.867 -10.960 17.030 1.00 96.62 97 VAL A N 1
ATOM 764 C CA . VAL A 1 97 ? -2.445 -10.828 17.374 1.00 96.62 97 VAL A CA 1
ATOM 765 C C . VAL A 1 97 ? -2.312 -9.854 18.540 1.00 96.62 97 VAL A C 1
ATOM 767 O O . VAL A 1 97 ? -2.836 -8.740 18.489 1.00 96.62 97 VAL A O 1
ATOM 770 N N . ASP A 1 98 ? -1.610 -10.264 19.588 1.00 95.00 98 ASP A N 1
ATOM 771 C CA . ASP A 1 98 ? -1.327 -9.400 20.726 1.00 95.00 98 ASP A CA 1
ATOM 772 C C . ASP A 1 98 ? 0.052 -8.760 20.559 1.00 95.00 98 ASP A C 1
ATOM 774 O O . ASP A 1 98 ? 1.054 -9.433 20.320 1.00 95.00 98 ASP A O 1
ATOM 778 N N . VAL A 1 99 ? 0.083 -7.432 20.652 1.00 95.44 99 VAL A N 1
ATOM 779 C CA . VAL A 1 99 ? 1.293 -6.619 20.540 1.00 95.44 99 VAL A CA 1
ATOM 780 C C . VAL A 1 99 ? 1.367 -5.758 21.789 1.00 95.44 99 VAL A C 1
ATOM 782 O O . VAL A 1 99 ? 0.478 -4.942 22.020 1.00 95.44 99 VAL A O 1
ATOM 785 N N . GLU A 1 100 ? 2.416 -5.941 22.589 1.00 91.62 100 GLU A N 1
ATOM 786 C CA . GLU A 1 100 ? 2.563 -5.323 23.916 1.00 91.62 100 GLU A CA 1
ATOM 787 C C . GLU A 1 100 ? 2.364 -3.798 23.889 1.00 91.62 100 GLU A C 1
ATOM 789 O O . GLU A 1 100 ? 1.607 -3.250 24.687 1.00 91.62 100 GLU A O 1
ATOM 794 N N . ASN A 1 101 ? 2.951 -3.125 22.896 1.00 93.56 101 ASN A N 1
ATOM 795 C CA . ASN A 1 101 ? 2.876 -1.667 22.749 1.00 93.56 101 ASN A CA 1
ATOM 796 C C . ASN A 1 101 ? 1.533 -1.156 22.193 1.00 93.56 101 ASN A C 1
ATOM 798 O O . ASN A 1 101 ? 1.266 0.046 22.240 1.00 93.56 101 ASN A O 1
ATOM 802 N N . TYR A 1 102 ? 0.692 -2.042 21.652 1.00 95.44 102 TYR A N 1
ATOM 803 C CA . TYR A 1 102 ? -0.591 -1.706 21.024 1.00 95.44 102 TYR A CA 1
ATOM 804 C C . TYR A 1 102 ? -1.688 -2.677 21.488 1.00 95.44 102 TYR A C 1
ATOM 806 O O . TYR A 1 102 ? -2.211 -3.467 20.691 1.00 95.44 102 TYR A O 1
ATOM 814 N N . PRO A 1 103 ? -2.026 -2.660 22.791 1.00 95.00 103 PRO A N 1
ATOM 815 C CA . PRO A 1 103 ? -2.972 -3.602 23.362 1.00 95.00 103 PRO A CA 1
ATOM 816 C C . PRO A 1 103 ? -4.376 -3.377 22.803 1.00 95.00 103 PRO A C 1
ATOM 818 O O . PRO A 1 103 ? -4.766 -2.275 22.437 1.00 95.00 103 PRO A O 1
ATOM 821 N N . SER A 1 104 ? -5.194 -4.420 22.786 1.00 94.00 104 SER A N 1
ATOM 822 C CA . SER A 1 104 ? -6.604 -4.307 22.411 1.00 94.00 104 SER A CA 1
ATOM 823 C C . SER A 1 104 ? -7.473 -5.050 23.404 1.00 94.00 104 SER A C 1
ATOM 825 O O . SER A 1 104 ? -7.146 -6.160 23.818 1.00 94.00 104 SER A O 1
ATOM 827 N N . LYS A 1 105 ? -8.607 -4.452 23.775 1.00 93.06 105 LYS A N 1
ATOM 828 C CA . LYS A 1 105 ? -9.565 -5.043 24.705 1.00 93.06 105 LYS A CA 1
ATOM 829 C C . LYS A 1 105 ? -10.134 -6.334 24.113 1.00 93.06 105 LYS A C 1
ATOM 831 O O . LYS A 1 105 ? -10.986 -6.306 23.218 1.00 93.06 105 LYS A O 1
ATOM 836 N N . ARG A 1 106 ? -9.668 -7.470 24.633 1.00 91.56 106 ARG A N 1
ATOM 837 C CA . ARG A 1 106 ? -10.205 -8.805 24.349 1.00 91.56 106 ARG A CA 1
ATOM 838 C C . ARG A 1 106 ? -11.336 -9.087 25.319 1.00 91.56 106 ARG A C 1
ATOM 840 O O . ARG A 1 106 ? -11.196 -8.819 26.505 1.00 91.56 106 ARG A O 1
ATOM 847 N N . ARG A 1 107 ? -12.447 -9.609 24.805 1.00 87.44 107 ARG A N 1
ATOM 848 C CA . ARG A 1 107 ? -13.620 -9.909 25.622 1.00 87.44 107 ARG A CA 1
ATOM 849 C C . ARG A 1 107 ? -13.859 -11.395 25.695 1.00 87.44 107 ARG A C 1
ATOM 851 O O . ARG A 1 107 ? -13.880 -12.065 24.665 1.00 87.44 107 ARG A O 1
ATOM 858 N N . THR A 1 108 ? -14.084 -11.881 26.906 1.00 88.06 108 THR A N 1
ATOM 859 C CA . THR A 1 108 ? -14.461 -13.277 27.171 1.00 88.06 108 THR A CA 1
ATOM 860 C C . THR A 1 108 ? -15.974 -13.456 27.271 1.00 88.06 108 THR A C 1
ATOM 862 O O . THR A 1 108 ? -16.487 -14.565 27.120 1.00 88.06 108 THR A O 1
ATOM 865 N N . LYS A 1 109 ? -16.704 -12.354 27.490 1.00 88.19 109 LYS A N 1
ATOM 866 C CA . LYS A 1 109 ? -18.165 -12.312 27.582 1.00 88.19 109 LYS A CA 1
ATOM 867 C C . LYS A 1 109 ? -18.774 -11.583 26.379 1.00 88.19 109 LYS A C 1
ATOM 869 O O . LYS A 1 109 ? -18.168 -10.643 25.858 1.00 88.19 109 LYS A O 1
ATOM 874 N N . PRO A 1 110 ? -19.978 -11.983 25.935 1.00 86.88 110 PRO A N 1
ATOM 875 C CA . PRO A 1 110 ? -20.668 -11.298 24.851 1.00 86.88 110 PRO A CA 1
ATOM 876 C C . PRO A 1 110 ? -21.028 -9.858 25.235 1.00 86.88 110 PRO A C 1
ATOM 878 O O . PRO A 1 110 ? -21.382 -9.565 26.378 1.00 86.88 110 PRO A O 1
ATOM 881 N N . VAL A 1 111 ? -20.981 -8.974 24.239 1.00 88.38 111 VAL A N 1
ATOM 882 C CA . VAL A 1 111 ? -21.428 -7.581 24.338 1.00 88.38 111 VAL A CA 1
ATOM 883 C C . VAL A 1 111 ? -22.767 -7.448 23.635 1.00 88.38 111 VAL A C 1
ATOM 885 O O . VAL A 1 111 ? -22.930 -7.943 22.519 1.00 88.38 111 VAL A O 1
ATOM 888 N N . TYR A 1 112 ? -23.707 -6.744 24.258 1.00 87.75 112 TYR A N 1
ATOM 889 C CA . TYR A 1 112 ? -25.042 -6.543 23.702 1.00 87.75 112 TYR A CA 1
ATOM 890 C C . TYR A 1 112 ? -25.235 -5.093 23.271 1.00 87.75 112 TYR A C 1
ATOM 892 O O . TYR A 1 112 ? -24.750 -4.167 23.917 1.00 87.75 112 TYR A O 1
ATOM 900 N N . SER A 1 113 ? -25.969 -4.897 22.178 1.00 87.12 113 SER A N 1
ATOM 901 C CA . SER A 1 113 ? -26.473 -3.585 21.771 1.00 87.12 113 SER A CA 1
ATOM 902 C C . SER A 1 113 ? -27.952 -3.519 22.130 1.00 87.12 113 SER A C 1
ATOM 904 O O . SER A 1 113 ? -28.777 -4.134 21.456 1.00 87.12 113 SER A O 1
ATOM 906 N N . ILE A 1 114 ? -28.282 -2.804 23.204 1.00 87.75 114 ILE A N 1
ATOM 907 C CA . ILE A 1 114 ? -29.656 -2.614 23.677 1.00 87.75 114 ILE A CA 1
ATOM 908 C C . ILE A 1 114 ? -30.033 -1.168 23.367 1.00 87.75 114 ILE A C 1
ATOM 910 O O . ILE A 1 114 ? -29.417 -0.241 23.888 1.00 87.75 114 ILE A O 1
ATOM 914 N N . GLU A 1 115 ? -30.983 -0.971 22.449 1.00 86.06 115 GLU A N 1
ATOM 915 C CA . GLU A 1 115 ? -31.430 0.363 22.002 1.00 86.06 115 GLU A CA 1
ATOM 916 C C . GLU A 1 115 ? -30.277 1.275 21.519 1.00 86.06 115 GLU A C 1
ATOM 918 O O . GLU A 1 115 ? -30.282 2.491 21.702 1.00 86.06 115 GLU A O 1
ATOM 923 N N . GLY A 1 116 ? -29.242 0.683 20.912 1.00 80.06 116 GLY A N 1
ATOM 924 C CA . GLY A 1 116 ? -28.061 1.404 20.422 1.00 80.06 116 GLY A CA 1
ATOM 925 C C . GLY A 1 116 ? -27.028 1.755 21.498 1.00 80.06 116 GLY A C 1
ATOM 926 O O . GLY A 1 116 ? -25.982 2.317 21.168 1.00 80.06 116 GLY A O 1
ATOM 927 N N . ARG A 1 117 ? -27.277 1.398 22.764 1.00 83.62 117 ARG A N 1
ATOM 928 C CA . ARG A 1 117 ? -26.279 1.450 23.836 1.00 83.62 117 ARG A CA 1
ATOM 929 C C . ARG A 1 117 ? -25.557 0.116 23.930 1.00 83.62 117 ARG A C 1
ATOM 931 O O . ARG A 1 117 ? -26.171 -0.948 23.948 1.00 83.62 117 ARG A O 1
ATOM 938 N N . ILE A 1 118 ? -24.236 0.197 23.998 1.00 86.81 118 ILE A N 1
ATOM 939 C CA . ILE A 1 118 ? -23.371 -0.961 24.178 1.00 86.81 118 ILE A CA 1
ATOM 940 C C . ILE A 1 118 ? -23.356 -1.299 25.666 1.00 86.81 118 ILE A C 1
ATOM 942 O O . ILE A 1 118 ? -22.946 -0.477 26.483 1.00 86.81 118 ILE A O 1
ATOM 946 N N . VAL A 1 119 ? -23.812 -2.501 26.002 1.00 84.31 119 VAL A N 1
ATOM 947 C CA . VAL A 1 119 ? -23.775 -3.053 27.356 1.00 84.31 119 VAL A CA 1
ATOM 948 C C . VAL A 1 119 ? -22.678 -4.105 27.404 1.00 84.31 119 VAL A C 1
ATOM 950 O O . VAL A 1 119 ? -22.782 -5.167 26.783 1.00 84.31 119 VAL A O 1
ATOM 953 N N . ASP A 1 120 ? -21.610 -3.769 28.120 1.00 83.12 120 ASP A N 1
ATOM 954 C CA . ASP A 1 120 ? -20.430 -4.604 28.310 1.00 83.12 120 ASP A CA 1
ATOM 955 C C . ASP A 1 120 ? -20.470 -5.222 29.715 1.00 83.12 120 ASP A C 1
ATOM 957 O O . ASP A 1 120 ? -20.358 -4.526 30.718 1.00 83.12 120 ASP A O 1
ATOM 961 N N . PHE A 1 121 ? -20.669 -6.538 29.799 1.00 77.38 121 PHE A N 1
ATOM 962 C CA . PHE A 1 121 ? -20.789 -7.260 31.074 1.00 77.38 121 PHE A CA 1
ATOM 963 C C . PHE A 1 121 ? -19.433 -7.606 31.709 1.00 77.38 121 PHE A C 1
ATOM 965 O O . PHE A 1 121 ? -19.379 -8.233 32.771 1.00 77.38 121 PHE A O 1
ATOM 972 N N . GLU A 1 122 ? -18.330 -7.238 31.059 1.00 71.38 122 GLU A N 1
ATOM 973 C CA . GLU A 1 122 ? -16.976 -7.433 31.577 1.00 71.38 122 GLU A CA 1
ATOM 974 C C . GLU A 1 122 ? -16.525 -6.248 32.446 1.00 71.38 122 GLU A C 1
ATOM 976 O O . GLU A 1 122 ? -15.730 -6.430 33.361 1.00 71.38 122 GLU A O 1
ATOM 981 N N . SER A 1 123 ? -17.104 -5.053 32.256 1.00 60.22 123 SER A N 1
ATOM 982 C CA . SER A 1 123 ? -16.723 -3.826 32.979 1.00 60.22 123 SER A CA 1
ATOM 983 C C . SER A 1 123 ? -17.146 -3.778 34.453 1.00 60.22 123 SER A C 1
ATOM 985 O O . SER A 1 123 ? -16.907 -2.780 35.121 1.00 60.22 123 SER A O 1
ATOM 987 N N . VAL A 1 124 ? -17.778 -4.830 34.980 1.00 52.16 124 VAL A N 1
ATOM 988 C CA . VAL A 1 124 ? -18.216 -4.896 36.388 1.00 52.16 124 VAL A CA 1
ATOM 989 C C . VAL A 1 124 ? -17.082 -5.360 37.323 1.00 52.16 124 VAL A C 1
ATOM 991 O O . VAL A 1 124 ? -17.236 -5.329 38.539 1.00 52.16 124 VAL A O 1
ATOM 994 N N . ALA A 1 125 ? -15.926 -5.762 36.780 1.00 43.16 125 ALA A N 1
ATOM 995 C CA . ALA A 1 125 ? -14.757 -6.177 37.553 1.00 43.16 125 ALA A CA 1
ATOM 996 C C . ALA A 1 125 ? -13.491 -5.464 37.041 1.00 43.16 125 ALA A C 1
ATOM 998 O O . ALA A 1 125 ? -12.892 -5.904 36.065 1.00 43.16 125 ALA A O 1
ATOM 999 N N . GLY A 1 126 ? -13.080 -4.370 37.695 1.00 45.28 126 GLY A N 1
ATOM 1000 C CA . GLY A 1 126 ? -11.729 -3.805 37.524 1.00 45.28 126 GLY A CA 1
ATOM 1001 C C . GLY A 1 126 ? -11.624 -2.382 36.966 1.00 45.28 126 GLY A C 1
ATOM 1002 O O . GLY A 1 126 ? -10.660 -2.082 36.273 1.00 45.28 126 GLY A O 1
ATOM 1003 N N . MET A 1 127 ? -12.581 -1.494 37.247 1.00 41.62 127 MET A N 1
ATOM 1004 C CA . MET A 1 127 ? -12.552 -0.106 36.755 1.00 41.62 127 MET A CA 1
ATOM 1005 C C . MET A 1 127 ? -11.629 0.867 37.522 1.00 41.62 127 MET A C 1
ATOM 1007 O O . MET A 1 127 ? -11.804 2.063 37.340 1.00 41.62 127 MET A O 1
ATOM 1011 N N . ASP A 1 128 ? -10.643 0.422 38.315 1.00 40.53 128 ASP A N 1
ATOM 1012 C CA . ASP A 1 128 ? -9.897 1.360 39.188 1.00 40.53 128 ASP A CA 1
ATOM 1013 C C . ASP A 1 128 ? -8.373 1.484 38.993 1.00 40.53 128 ASP A C 1
ATOM 1015 O O . ASP A 1 128 ? -7.766 2.280 39.697 1.00 40.53 128 ASP A O 1
ATOM 1019 N N . GLU A 1 129 ? -7.710 0.794 38.047 1.00 42.97 129 GLU A N 1
ATOM 1020 C CA . GLU A 1 129 ? -6.223 0.831 38.032 1.00 42.97 129 GLU A CA 1
ATOM 1021 C C . GLU A 1 129 ? -5.498 1.063 36.693 1.00 42.97 129 GLU A C 1
ATOM 1023 O O . GLU A 1 129 ? -4.275 1.188 36.707 1.00 42.97 129 GLU A O 1
ATOM 1028 N N . MET A 1 130 ? -6.166 1.194 35.538 1.00 44.00 130 MET A N 1
ATOM 1029 C CA . MET A 1 130 ? -5.433 1.204 34.249 1.00 44.00 130 MET A CA 1
ATOM 1030 C C . MET A 1 130 ? -5.592 2.450 33.365 1.00 44.00 130 MET A C 1
ATOM 1032 O O . MET A 1 130 ? -5.000 2.498 32.289 1.00 44.00 130 MET A O 1
ATOM 1036 N N . GLU A 1 131 ? -6.340 3.477 33.779 1.00 41.41 131 GLU A N 1
ATOM 1037 C CA . GLU A 1 131 ? -6.526 4.675 32.936 1.00 41.41 131 GLU A CA 1
ATOM 1038 C C . GLU A 1 131 ? -5.416 5.736 33.064 1.00 41.41 131 GLU A C 1
ATOM 1040 O O . GLU A 1 131 ? -5.350 6.637 32.230 1.00 41.41 131 GLU A O 1
ATOM 1045 N N . THR A 1 132 ? -4.498 5.635 34.034 1.00 37.94 132 THR A N 1
ATOM 1046 C CA . THR A 1 132 ? -3.687 6.812 34.418 1.00 37.94 132 THR A CA 1
ATOM 1047 C C . THR A 1 132 ? -2.207 6.798 34.008 1.00 37.94 132 THR A C 1
ATOM 1049 O O . THR A 1 132 ? -1.558 7.821 34.186 1.00 37.94 132 THR A O 1
ATOM 1052 N N . ASN A 1 133 ? -1.638 5.725 33.434 1.00 34.28 133 ASN A N 1
ATOM 1053 C CA . ASN A 1 133 ? -0.165 5.642 33.280 1.00 34.28 133 ASN A CA 1
ATOM 1054 C C . ASN A 1 133 ? 0.407 5.282 31.897 1.00 34.28 133 ASN A C 1
ATOM 1056 O O . ASN A 1 133 ? 1.604 5.024 31.799 1.00 34.28 133 ASN A O 1
ATOM 1060 N N . LEU A 1 134 ? -0.358 5.331 30.804 1.00 41.06 134 LEU A N 1
ATOM 1061 C CA . LEU A 1 134 ? 0.228 5.148 29.465 1.00 41.06 134 LEU A CA 1
ATOM 1062 C C . LEU A 1 134 ? 0.695 6.485 28.872 1.00 41.06 134 LEU A C 1
ATOM 1064 O O . LEU A 1 134 ? 0.126 7.010 27.914 1.00 41.06 134 LEU A O 1
ATOM 1068 N N . PHE A 1 135 ? 1.753 7.047 29.462 1.00 33.53 135 PHE A N 1
ATOM 1069 C CA . PHE A 1 135 ? 2.568 8.060 28.798 1.00 33.53 135 PHE A CA 1
ATOM 1070 C C . PHE A 1 135 ? 3.334 7.376 27.661 1.00 33.53 135 PHE A C 1
ATOM 1072 O O . PHE A 1 135 ? 4.336 6.705 27.886 1.00 33.53 135 PHE A O 1
ATOM 1079 N N . PHE A 1 136 ? 2.842 7.521 26.432 1.00 41.19 136 PHE A N 1
ATOM 1080 C CA . PHE A 1 136 ? 3.569 7.092 25.243 1.00 41.19 136 PHE A CA 1
ATOM 1081 C C . PHE A 1 136 ? 4.776 8.019 25.039 1.00 41.19 136 PHE A C 1
ATOM 1083 O O . PHE A 1 136 ? 4.625 9.157 24.587 1.00 41.19 136 PHE A O 1
ATOM 1090 N N . GLU A 1 137 ? 5.979 7.549 25.372 1.00 31.56 137 GLU A N 1
ATOM 1091 C CA . GLU A 1 137 ? 7.199 8.153 24.842 1.00 31.56 137 GLU A CA 1
ATOM 1092 C C . GLU A 1 137 ? 7.229 7.943 23.324 1.00 31.56 137 GLU A C 1
ATOM 1094 O O . GLU A 1 137 ? 7.035 6.840 22.812 1.00 31.56 137 GLU A O 1
ATOM 1099 N N . ASN A 1 138 ? 7.426 9.035 22.584 1.00 37.91 138 ASN A N 1
ATOM 1100 C CA . ASN A 1 138 ? 7.579 8.997 21.135 1.00 37.91 138 ASN A CA 1
ATOM 1101 C C . ASN A 1 138 ? 8.906 8.308 20.799 1.00 37.91 138 ASN A C 1
ATOM 1103 O O . ASN A 1 138 ? 9.957 8.945 20.864 1.00 37.91 138 ASN A O 1
ATOM 1107 N N . VAL A 1 139 ? 8.859 7.030 20.426 1.00 38.47 139 VAL A N 1
ATOM 1108 C CA . VAL A 1 139 ? 10.030 6.322 19.900 1.00 38.47 139 VAL A CA 1
ATOM 1109 C C . VAL A 1 139 ? 10.151 6.617 18.401 1.00 38.47 139 VAL A C 1
ATOM 1111 O O . VAL A 1 139 ? 9.208 6.435 17.633 1.00 38.47 139 VAL A O 1
ATOM 1114 N N . ASP A 1 140 ? 11.309 7.151 18.010 1.00 37.72 140 ASP A N 1
ATOM 1115 C CA . ASP A 1 140 ? 11.716 7.423 16.628 1.00 37.72 140 ASP A CA 1
ATOM 1116 C C . ASP A 1 140 ? 11.825 6.079 15.868 1.00 37.72 140 ASP A C 1
ATOM 1118 O O . ASP A 1 140 ? 12.624 5.222 16.243 1.00 37.72 140 ASP A O 1
ATOM 1122 N N . ASP A 1 141 ? 10.997 5.886 14.831 1.00 42.28 141 ASP A N 1
ATOM 1123 C CA . ASP A 1 141 ? 10.961 4.727 13.910 1.00 42.28 141 ASP A CA 1
ATOM 1124 C C . ASP A 1 141 ? 12.282 4.649 13.095 1.00 42.28 141 ASP A C 1
ATOM 1126 O O . ASP A 1 141 ? 12.291 4.957 11.901 1.00 42.28 141 ASP A O 1
ATOM 1130 N N . ASN A 1 142 ? 13.428 4.317 13.708 1.00 45.19 142 ASN A N 1
ATOM 1131 C CA . ASN A 1 142 ? 14.721 4.332 13.000 1.00 45.19 142 ASN A CA 1
ATOM 1132 C C . ASN A 1 142 ? 15.754 3.252 13.368 1.00 45.19 142 ASN A C 1
ATOM 1134 O O . ASN A 1 142 ? 16.918 3.418 13.015 1.00 45.19 142 ASN A O 1
ATOM 1138 N N . GLU A 1 143 ? 15.378 2.115 13.954 1.00 36.22 143 GLU A N 1
ATOM 1139 C CA . GLU A 1 143 ? 16.305 0.971 14.026 1.00 36.22 143 GLU A CA 1
ATOM 1140 C C . GLU A 1 143 ? 15.636 -0.339 13.612 1.00 36.22 143 GLU A C 1
ATOM 1142 O O . GLU A 1 143 ? 15.070 -1.078 14.411 1.00 36.22 143 GLU A O 1
ATOM 1147 N N . VAL A 1 144 ? 15.735 -0.633 12.315 1.00 39.25 144 VAL A N 1
ATOM 1148 C CA . VAL A 1 144 ? 15.836 -2.016 11.847 1.00 39.25 144 VAL A CA 1
ATOM 1149 C C . VAL A 1 144 ? 17.331 -2.265 11.694 1.00 39.25 144 VAL A C 1
ATOM 1151 O O . VAL A 1 144 ? 17.976 -1.606 10.879 1.00 39.25 144 VAL A O 1
ATOM 1154 N N . ASP A 1 145 ? 17.879 -3.151 12.521 1.00 32.28 145 ASP A N 1
ATOM 1155 C CA . ASP A 1 145 ? 19.287 -3.544 12.503 1.00 32.28 145 ASP A CA 1
ATOM 1156 C C . ASP A 1 145 ? 19.634 -4.150 11.132 1.00 32.28 145 ASP A C 1
ATOM 1158 O O . ASP A 1 145 ? 19.288 -5.287 10.802 1.00 32.28 145 ASP A O 1
ATOM 1162 N N . VAL A 1 146 ? 20.244 -3.333 10.272 1.00 42.62 146 VAL A N 1
ATOM 1163 C CA . VAL A 1 146 ? 20.765 -3.773 8.980 1.00 42.62 146 VAL A CA 1
ATOM 1164 C C . VAL A 1 146 ? 22.109 -4.421 9.258 1.00 42.62 146 VAL A C 1
ATOM 1166 O O . VAL A 1 146 ? 23.085 -3.724 9.537 1.00 42.62 146 VAL A O 1
ATOM 1169 N N . LEU A 1 147 ? 22.153 -5.750 9.143 1.00 39.94 147 LEU A N 1
ATOM 1170 C CA . LEU A 1 147 ? 23.375 -6.551 9.172 1.00 39.94 147 LEU A CA 1
ATOM 1171 C C . LEU A 1 147 ? 24.489 -5.851 8.368 1.00 39.94 147 LEU A C 1
ATOM 1173 O O . LEU A 1 147 ? 24.456 -5.813 7.134 1.00 39.94 147 LEU A O 1
ATOM 1177 N N . ARG A 1 148 ? 25.479 -5.269 9.063 1.00 40.59 148 ARG A N 1
ATOM 1178 C CA . ARG A 1 148 ? 26.695 -4.730 8.435 1.00 40.59 148 ARG A CA 1
ATOM 1179 C C . ARG A 1 148 ? 27.446 -5.898 7.807 1.00 40.59 148 ARG A C 1
ATOM 1181 O O . ARG A 1 148 ? 27.930 -6.768 8.523 1.00 40.59 148 ARG A O 1
ATOM 1188 N N . ARG A 1 149 ? 27.546 -5.906 6.477 1.00 42.84 149 ARG A N 1
ATOM 1189 C CA . ARG A 1 149 ? 28.340 -6.890 5.738 1.00 42.84 149 ARG A CA 1
ATOM 1190 C C . ARG A 1 149 ? 29.774 -6.387 5.552 1.00 42.84 149 ARG A C 1
ATOM 1192 O O . ARG A 1 149 ? 29.995 -5.218 5.230 1.00 42.84 149 ARG A O 1
ATOM 1199 N N . ASP A 1 150 ? 30.712 -7.289 5.810 1.00 40.38 150 ASP A N 1
ATOM 1200 C CA . ASP A 1 150 ? 32.157 -7.136 5.646 1.00 40.38 150 ASP A CA 1
ATOM 1201 C C . ASP A 1 150 ? 32.517 -7.104 4.139 1.00 40.38 150 ASP A C 1
ATOM 1203 O O . ASP A 1 150 ? 31.932 -7.887 3.389 1.00 40.38 150 ASP A O 1
ATOM 1207 N N . PRO A 1 151 ? 33.432 -6.244 3.644 1.00 44.53 151 PRO A N 1
ATOM 1208 C CA . PRO A 1 151 ? 33.642 -6.045 2.202 1.00 44.53 151 PRO A CA 1
ATOM 1209 C C . PRO A 1 151 ? 34.441 -7.144 1.477 1.00 44.53 151 PRO A C 1
ATOM 1211 O O . PRO A 1 151 ? 34.770 -6.954 0.311 1.00 44.53 151 PRO A O 1
ATOM 1214 N N . ASN A 1 152 ? 34.799 -8.247 2.142 1.00 45.09 152 ASN A N 1
ATOM 1215 C CA . ASN A 1 152 ? 35.752 -9.239 1.625 1.00 45.09 152 ASN A CA 1
ATOM 1216 C C . ASN A 1 152 ? 35.253 -10.687 1.796 1.00 45.09 152 ASN A C 1
ATOM 1218 O O . ASN A 1 152 ? 35.857 -11.470 2.531 1.00 45.09 152 ASN A O 1
ATOM 1222 N N . SER A 1 153 ? 34.180 -11.077 1.105 1.00 41.59 153 SER A N 1
ATOM 1223 C CA . SER A 1 153 ? 33.881 -12.498 0.886 1.00 41.59 153 SER A CA 1
ATOM 1224 C C . SER A 1 153 ? 33.570 -12.767 -0.583 1.00 41.59 153 SER A C 1
ATOM 1226 O O . SER A 1 153 ? 33.175 -11.884 -1.332 1.00 41.59 153 SER A O 1
ATOM 1228 N N . GLU A 1 154 ? 33.926 -13.959 -1.034 1.00 44.38 154 GLU A N 1
ATOM 1229 C CA . GLU A 1 154 ? 34.187 -14.262 -2.435 1.00 44.38 154 GLU A CA 1
ATOM 1230 C C . GLU A 1 154 ? 32.902 -14.473 -3.254 1.00 44.38 154 GLU A C 1
ATOM 1232 O O . GLU A 1 154 ? 31.985 -15.197 -2.865 1.00 44.38 154 GLU A O 1
ATOM 1237 N N . LEU A 1 155 ? 32.914 -13.882 -4.449 1.00 47.12 155 LEU A N 1
ATOM 1238 C CA . LEU A 1 155 ? 31.821 -13.603 -5.393 1.00 47.12 155 LEU A CA 1
ATOM 1239 C C . LEU A 1 155 ? 30.937 -14.789 -5.849 1.00 47.12 155 LEU A C 1
ATOM 1241 O O . LEU A 1 155 ? 29.982 -14.568 -6.575 1.00 47.12 155 LEU A O 1
ATOM 1245 N N . ASN A 1 156 ? 31.194 -16.037 -5.443 1.00 54.38 156 ASN A N 1
ATOM 1246 C CA . ASN A 1 156 ? 30.444 -17.209 -5.938 1.00 54.38 156 ASN A CA 1
ATOM 1247 C C . ASN A 1 156 ? 29.438 -17.792 -4.927 1.00 54.38 156 ASN A C 1
ATOM 1249 O O . ASN A 1 156 ? 28.408 -18.342 -5.319 1.00 54.38 156 ASN A O 1
ATOM 1253 N N . ALA A 1 157 ? 29.705 -17.676 -3.622 1.00 58.66 157 ALA A N 1
ATOM 1254 C CA . ALA A 1 157 ? 28.745 -18.079 -2.587 1.00 58.66 157 ALA A CA 1
ATOM 1255 C C . ALA A 1 157 ? 27.677 -16.995 -2.354 1.00 58.66 157 ALA A C 1
ATOM 1257 O O . ALA A 1 157 ? 26.558 -17.295 -1.933 1.00 58.66 157 ALA A O 1
ATOM 1258 N N . GLU A 1 158 ? 28.021 -15.740 -2.655 1.00 61.41 158 GLU A N 1
ATOM 1259 C CA . GLU A 1 158 ? 27.160 -14.576 -2.453 1.00 61.41 158 GLU A CA 1
ATOM 1260 C C . GLU A 1 158 ? 25.980 -14.547 -3.433 1.00 61.41 158 GLU A C 1
ATOM 1262 O O . GLU A 1 158 ? 24.855 -14.300 -3.002 1.00 61.41 158 GLU A O 1
ATOM 1267 N N . ASP A 1 159 ? 26.193 -14.896 -4.705 1.00 63.03 159 ASP A N 1
ATOM 1268 C CA . ASP A 1 159 ? 25.134 -14.907 -5.726 1.00 63.03 159 ASP A CA 1
ATOM 1269 C C . ASP A 1 159 ? 24.075 -15.985 -5.453 1.00 63.03 159 ASP A C 1
ATOM 1271 O O . ASP A 1 159 ? 22.874 -15.722 -5.527 1.00 63.03 159 ASP A O 1
ATOM 1275 N N . THR A 1 160 ? 24.499 -17.186 -5.038 1.00 69.88 160 THR A N 1
ATOM 1276 C CA . THR A 1 160 ? 23.564 -18.261 -4.648 1.00 69.88 160 THR A CA 1
ATOM 1277 C C . THR A 1 160 ? 22.753 -17.856 -3.413 1.00 69.88 160 THR A C 1
ATOM 1279 O O . THR A 1 160 ? 21.549 -18.104 -3.344 1.00 69.88 160 THR A O 1
ATOM 1282 N N . ASN A 1 161 ? 23.390 -17.171 -2.457 1.00 87.25 161 ASN A N 1
ATOM 1283 C CA . ASN A 1 161 ? 22.723 -16.655 -1.265 1.00 87.25 161 ASN A CA 1
ATOM 1284 C C . ASN A 1 161 ? 21.712 -15.542 -1.599 1.00 87.25 161 ASN A C 1
ATOM 1286 O O . ASN A 1 161 ? 20.631 -15.508 -1.013 1.00 87.25 161 ASN A O 1
ATOM 1290 N N . LEU A 1 162 ? 22.024 -14.662 -2.557 1.00 91.19 162 LEU A N 1
ATOM 1291 C CA . LEU A 1 162 ? 21.126 -13.595 -3.012 1.00 91.19 162 LEU A CA 1
ATOM 1292 C C . LEU A 1 162 ? 19.908 -14.131 -3.774 1.00 91.19 162 LEU A C 1
ATOM 1294 O O . LEU A 1 162 ? 18.795 -13.654 -3.538 1.00 91.19 162 LEU A O 1
ATOM 1298 N N . ILE A 1 163 ? 20.083 -15.145 -4.626 1.00 94.19 163 ILE A N 1
ATOM 1299 C CA . ILE A 1 163 ? 18.972 -15.811 -5.326 1.00 94.19 163 ILE A CA 1
ATOM 1300 C C . ILE A 1 163 ? 18.035 -16.490 -4.319 1.00 94.19 163 ILE A C 1
ATOM 1302 O O . ILE A 1 163 ? 16.814 -16.327 -4.388 1.00 94.19 163 ILE A O 1
ATOM 1306 N N . GLU A 1 164 ? 18.584 -17.223 -3.346 1.00 94.75 164 GLU A N 1
ATOM 1307 C CA . GLU A 1 164 ? 17.774 -17.868 -2.308 1.00 94.75 164 GLU A CA 1
ATOM 1308 C C . GLU A 1 164 ? 17.031 -16.825 -1.456 1.00 94.75 164 GLU A C 1
ATOM 1310 O O . GLU A 1 164 ? 15.826 -16.945 -1.221 1.00 94.75 164 GLU A O 1
ATOM 1315 N N . LEU A 1 165 ? 17.727 -15.766 -1.028 1.00 95.12 165 LEU A N 1
ATOM 1316 C CA . LEU A 1 165 ? 17.153 -14.703 -0.207 1.00 95.12 165 LEU A CA 1
ATOM 1317 C C . LEU A 1 165 ? 16.043 -13.945 -0.942 1.00 95.12 165 LEU A C 1
ATOM 1319 O O . LEU A 1 165 ? 14.997 -13.670 -0.352 1.00 95.12 165 LEU A O 1
ATOM 1323 N N . SER A 1 166 ? 16.252 -13.608 -2.214 1.00 95.81 166 SER A N 1
ATOM 1324 C CA . SER A 1 166 ? 15.255 -12.911 -3.030 1.00 95.81 166 SER A CA 1
ATOM 1325 C C . SER A 1 166 ? 14.033 -13.788 -3.300 1.00 95.81 166 SER A C 1
ATOM 1327 O O . SER A 1 166 ? 12.910 -13.308 -3.154 1.00 95.81 166 SER A O 1
ATOM 1329 N N . THR A 1 167 ? 14.228 -15.081 -3.574 1.00 96.69 167 THR A N 1
ATOM 1330 C CA . THR A 1 167 ? 13.132 -16.051 -3.727 1.00 96.69 167 THR A CA 1
ATOM 1331 C C . THR A 1 167 ? 12.303 -16.143 -2.443 1.00 96.69 167 THR A C 1
ATOM 1333 O O . THR A 1 167 ? 11.098 -15.908 -2.464 1.00 96.69 167 THR A O 1
ATOM 1336 N N . ARG A 1 168 ? 12.951 -16.347 -1.289 1.00 96.81 168 ARG A N 1
ATOM 1337 C CA . ARG A 1 168 ? 12.277 -16.411 0.021 1.00 96.81 168 ARG A CA 1
ATOM 1338 C C . ARG A 1 168 ? 11.569 -15.112 0.399 1.00 96.81 168 ARG A C 1
ATOM 1340 O O . ARG A 1 168 ? 10.503 -15.147 1.014 1.00 96.81 168 ARG A O 1
ATOM 1347 N N . THR A 1 169 ? 12.156 -13.966 0.055 1.00 95.56 169 THR A N 1
ATOM 1348 C CA . THR A 1 169 ? 11.535 -12.650 0.268 1.00 95.56 169 THR A CA 1
ATOM 1349 C C . THR A 1 169 ? 10.254 -12.530 -0.553 1.00 95.56 169 THR A C 1
ATOM 1351 O O . THR A 1 169 ? 9.231 -12.078 -0.040 1.00 95.56 169 THR A O 1
ATOM 1354 N N . LEU A 1 170 ? 10.296 -12.969 -1.811 1.00 95.56 170 LEU A N 1
ATOM 1355 C CA . LEU A 1 170 ? 9.165 -12.919 -2.728 1.00 95.56 170 LEU A CA 1
ATOM 1356 C C . LEU A 1 170 ? 8.030 -13.860 -2.297 1.00 95.56 170 LEU A C 1
ATOM 1358 O O . LEU A 1 170 ? 6.870 -13.446 -2.279 1.00 95.56 170 LEU A O 1
ATOM 1362 N N . ASP A 1 171 ? 8.365 -15.077 -1.867 1.00 96.50 171 ASP A N 1
ATOM 1363 C CA . ASP A 1 171 ? 7.403 -16.031 -1.306 1.00 96.50 171 ASP A CA 1
ATOM 1364 C C . ASP A 1 171 ? 6.739 -15.474 -0.041 1.00 96.50 171 ASP A C 1
ATOM 1366 O O . ASP A 1 171 ? 5.511 -15.446 0.058 1.00 96.50 171 ASP A O 1
ATOM 1370 N N . SER A 1 172 ? 7.536 -14.927 0.886 1.00 96.06 172 SER A N 1
ATOM 1371 C CA . SER A 1 172 ? 7.025 -14.304 2.119 1.00 96.06 172 SER A CA 1
ATOM 1372 C C . SER A 1 172 ? 6.105 -13.116 1.818 1.00 96.06 172 SER A C 1
ATOM 1374 O O . SER A 1 172 ? 5.090 -12.912 2.485 1.00 96.06 172 SER A O 1
ATOM 1376 N N . TRP A 1 173 ? 6.433 -12.327 0.789 1.00 94.88 173 TRP A N 1
ATOM 1377 C CA . TRP A 1 173 ? 5.598 -11.217 0.334 1.00 94.88 173 TRP A CA 1
ATOM 1378 C C . TRP A 1 173 ? 4.231 -11.700 -0.168 1.00 94.88 173 TRP A C 1
ATOM 1380 O O . TRP A 1 173 ? 3.200 -11.115 0.179 1.00 94.88 173 TRP A O 1
ATOM 1390 N N . PHE A 1 174 ? 4.193 -12.782 -0.950 1.00 94.94 174 PHE A N 1
ATOM 1391 C CA . PHE A 1 174 ? 2.936 -13.355 -1.432 1.00 94.94 174 PHE A CA 1
ATOM 1392 C C . PHE A 1 174 ? 2.121 -14.024 -0.335 1.00 94.94 174 PHE A C 1
ATOM 1394 O O . PHE A 1 174 ? 0.902 -13.835 -0.297 1.00 94.94 174 PHE A O 1
ATOM 1401 N N . GLU A 1 175 ? 2.775 -14.742 0.575 1.00 96.69 175 GLU A N 1
ATOM 1402 C CA . GLU A 1 175 ? 2.129 -15.327 1.745 1.00 96.69 175 GLU A CA 1
ATOM 1403 C C . GLU A 1 175 ? 1.475 -14.238 2.604 1.00 96.69 175 GLU A C 1
ATOM 1405 O O . GLU A 1 175 ? 0.289 -14.333 2.925 1.00 96.69 175 GLU A O 1
ATOM 1410 N N . MET A 1 176 ? 2.194 -13.144 2.879 1.00 95.31 176 MET A N 1
ATOM 1411 C CA . MET A 1 176 ? 1.659 -11.993 3.605 1.00 95.31 176 MET A CA 1
ATOM 1412 C C . MET A 1 176 ? 0.426 -11.405 2.900 1.00 95.31 176 MET A C 1
ATOM 1414 O O . MET A 1 176 ? -0.603 -11.200 3.543 1.00 95.31 176 MET A O 1
ATOM 1418 N N . ILE A 1 177 ? 0.481 -11.163 1.584 1.00 94.69 177 ILE A N 1
ATOM 1419 C CA . ILE A 1 177 ? -0.677 -10.657 0.822 1.00 94.69 177 ILE A CA 1
ATOM 1420 C C . ILE A 1 177 ? -1.866 -11.626 0.912 1.00 94.69 177 ILE A C 1
ATOM 1422 O O . ILE A 1 177 ? -3.009 -11.186 1.073 1.00 94.69 177 ILE A O 1
ATOM 1426 N N . GLY A 1 178 ? -1.615 -12.934 0.806 1.00 96.19 178 GLY A N 1
ATOM 1427 C CA . GLY A 1 178 ? -2.635 -13.975 0.937 1.00 96.19 178 GLY A CA 1
ATOM 1428 C C . GLY A 1 178 ? -3.289 -13.980 2.320 1.00 96.19 178 GLY A C 1
ATOM 1429 O O . GLY A 1 178 ? -4.517 -13.976 2.421 1.00 96.19 178 GLY A O 1
ATOM 1430 N N . GLY A 1 179 ? -2.485 -13.911 3.381 1.00 97.12 179 GLY A N 1
ATOM 1431 C CA . GLY A 1 179 ? -2.961 -13.818 4.760 1.00 97.12 179 GLY A CA 1
ATOM 1432 C C . GLY A 1 179 ? -3.801 -12.564 4.999 1.00 97.12 179 GLY A C 1
ATOM 1433 O O . GLY A 1 179 ? -4.912 -12.656 5.519 1.00 97.12 179 GLY A O 1
ATOM 1434 N N . VAL A 1 180 ? -3.329 -11.402 4.539 1.00 96.62 180 VAL A N 1
ATOM 1435 C CA . VAL A 1 180 ? -4.073 -10.138 4.640 1.00 96.62 180 VAL A CA 1
ATOM 1436 C C . VAL A 1 180 ? -5.427 -10.237 3.943 1.00 96.62 180 VAL A C 1
ATOM 1438 O O . VAL A 1 180 ? -6.435 -9.845 4.527 1.00 96.62 180 VAL A O 1
ATOM 1441 N N . ARG A 1 181 ? -5.476 -10.801 2.729 1.00 96.50 181 ARG A N 1
ATOM 1442 C CA . ARG A 1 181 ? -6.730 -10.987 1.986 1.00 96.50 181 ARG A CA 1
ATOM 1443 C C . ARG A 1 181 ? -7.734 -11.818 2.786 1.00 96.50 181 ARG A C 1
ATOM 1445 O O . ARG A 1 181 ? -8.870 -11.386 2.939 1.00 96.50 181 ARG A O 1
ATOM 1452 N N . THR A 1 182 ? -7.292 -12.936 3.358 1.00 97.69 182 THR A N 1
ATOM 1453 C CA . THR A 1 182 ? -8.128 -13.805 4.202 1.00 97.69 182 THR A CA 1
ATOM 1454 C C . THR A 1 182 ? -8.642 -13.078 5.449 1.00 97.69 182 THR A C 1
ATOM 1456 O O . THR A 1 182 ? -9.795 -13.238 5.841 1.00 97.69 182 THR A O 1
ATOM 1459 N N . ILE A 1 183 ? -7.816 -12.247 6.094 1.00 97.88 183 ILE A N 1
ATOM 1460 C CA . ILE A 1 183 ? -8.245 -11.489 7.279 1.00 97.88 183 ILE A CA 1
ATOM 1461 C C . ILE A 1 183 ? -9.275 -10.411 6.892 1.00 97.88 183 ILE A C 1
ATOM 1463 O O . ILE A 1 183 ? -10.260 -10.219 7.611 1.00 97.88 183 ILE A O 1
ATOM 1467 N N . MET A 1 184 ? -9.100 -9.749 5.744 1.00 97.44 184 MET A N 1
ATOM 1468 C CA . MET A 1 184 ? -10.038 -8.738 5.236 1.00 97.44 184 MET A CA 1
ATOM 1469 C C . MET A 1 184 ? -11.440 -9.295 4.935 1.00 97.44 184 MET A C 1
ATOM 1471 O O . MET A 1 184 ? -12.400 -8.533 4.962 1.00 97.44 184 MET A O 1
ATOM 1475 N N . GLU A 1 185 ? -11.599 -10.607 4.727 1.00 96.62 185 GLU A N 1
ATOM 1476 C CA . GLU A 1 185 ? -12.923 -11.241 4.585 1.00 96.62 185 GLU A CA 1
ATOM 1477 C C . GLU A 1 185 ? -13.753 -11.185 5.879 1.00 96.62 185 GLU A C 1
ATOM 1479 O O . GLU A 1 185 ? -14.982 -11.244 5.839 1.00 96.62 185 GLU A O 1
ATOM 1484 N N . LYS A 1 186 ? -13.092 -11.086 7.040 1.00 96.25 186 LYS A N 1
ATOM 1485 C CA . LYS A 1 186 ? -13.743 -11.076 8.362 1.00 96.25 186 LYS A CA 1
ATOM 1486 C C . LYS A 1 186 ? -13.726 -9.713 9.039 1.00 96.25 186 LYS A C 1
ATOM 1488 O O . LYS A 1 186 ? -14.601 -9.433 9.859 1.00 96.25 186 LYS A O 1
ATOM 1493 N N . TYR A 1 187 ? -12.721 -8.892 8.752 1.00 96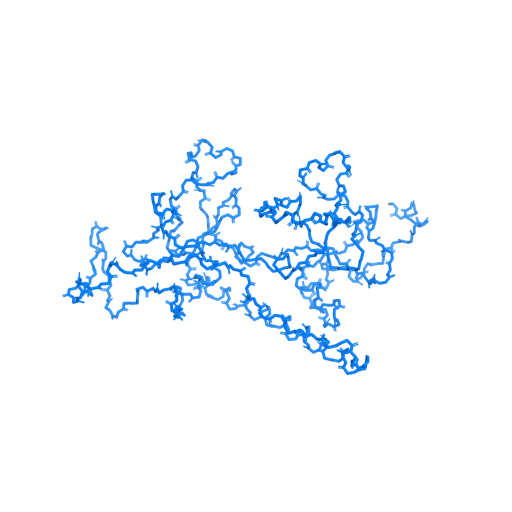.62 187 TYR A N 1
ATOM 1494 C CA . TYR A 1 187 ? -12.507 -7.615 9.422 1.00 96.62 187 TYR A CA 1
ATOM 1495 C C . TYR A 1 187 ? -12.553 -6.466 8.428 1.00 96.62 187 TYR A C 1
ATOM 1497 O O . TYR A 1 187 ? -11.803 -6.427 7.458 1.00 96.62 187 TYR A O 1
ATOM 1505 N N . ASN A 1 188 ? -13.409 -5.488 8.717 1.00 96.88 188 ASN A N 1
ATOM 1506 C CA . ASN A 1 188 ? -13.574 -4.328 7.859 1.00 96.88 188 ASN A CA 1
ATOM 1507 C C . ASN A 1 188 ? -12.319 -3.452 7.847 1.00 96.88 188 ASN A C 1
ATOM 1509 O O . ASN A 1 188 ? -11.771 -3.073 8.889 1.00 96.88 188 ASN A O 1
ATOM 1513 N N . VAL A 1 189 ? -11.945 -3.056 6.638 1.00 97.94 189 VAL A N 1
ATOM 1514 C CA . VAL A 1 189 ? -10.940 -2.038 6.364 1.00 97.94 189 VAL A CA 1
ATOM 1515 C C . VAL A 1 189 ? -11.589 -0.987 5.478 1.00 97.94 189 VAL A C 1
ATOM 1517 O O . VAL A 1 189 ? -12.289 -1.303 4.517 1.00 97.94 189 VAL A O 1
ATOM 1520 N N . TRP A 1 190 ? -11.374 0.276 5.818 1.00 98.31 190 TRP A N 1
ATOM 1521 C CA . TRP A 1 190 ? -11.939 1.423 5.125 1.00 98.31 190 TRP A CA 1
ATOM 1522 C C . TRP A 1 190 ? -10.831 2.213 4.450 1.00 98.31 190 TRP A C 1
ATOM 1524 O O . TRP A 1 190 ? -9.793 2.460 5.054 1.00 98.31 190 TRP A O 1
ATOM 1534 N N . THR A 1 191 ? -11.077 2.667 3.228 1.00 97.62 191 THR A N 1
ATOM 1535 C CA . THR A 1 191 ? -10.214 3.601 2.496 1.00 97.62 191 THR A CA 1
ATOM 1536 C C . THR A 1 191 ? -11.007 4.861 2.167 1.00 97.62 191 THR A C 1
ATOM 1538 O O . THR A 1 191 ? -12.237 4.833 2.055 1.00 97.62 191 THR A O 1
ATOM 1541 N N . CYS A 1 192 ? -10.338 6.002 2.056 1.00 96.44 192 CYS A N 1
ATOM 1542 C CA . CYS A 1 192 ? -10.978 7.234 1.620 1.00 96.44 192 CYS A CA 1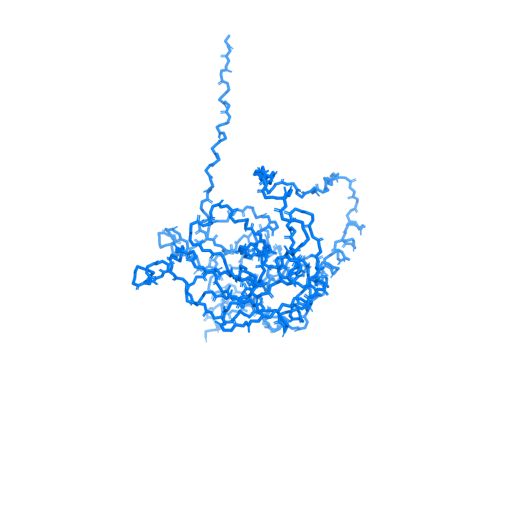
ATOM 1543 C C . CYS A 1 192 ? -10.964 7.318 0.091 1.00 96.44 192 CYS A C 1
ATOM 1545 O O . CYS A 1 192 ? -9.902 7.357 -0.519 1.00 96.44 192 CYS A O 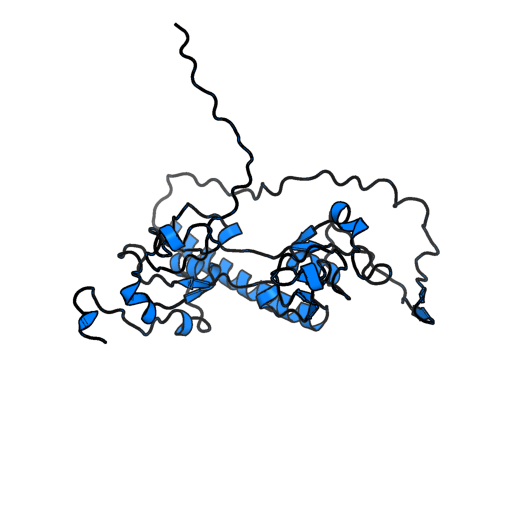1
ATOM 1547 N N . GLY A 1 193 ? -12.123 7.500 -0.544 1.00 94.81 193 GLY A N 1
ATOM 1548 C CA . GLY A 1 193 ? -12.220 7.593 -2.011 1.00 94.81 193 GLY A CA 1
ATOM 1549 C C . GLY A 1 193 ? -11.520 8.802 -2.658 1.00 94.81 193 GLY A C 1
ATOM 1550 O O . GLY A 1 193 ? -11.557 8.954 -3.874 1.00 94.81 193 GLY A O 1
ATOM 1551 N N . TYR A 1 194 ? -10.900 9.687 -1.870 1.00 92.75 194 TYR A N 1
ATOM 1552 C CA . TYR A 1 194 ? -10.230 10.895 -2.365 1.00 92.75 194 TYR A CA 1
ATOM 1553 C C . TYR A 1 194 ? -8.778 11.062 -1.903 1.00 92.75 194 TYR A C 1
ATOM 1555 O O . TYR A 1 194 ? -8.063 11.895 -2.459 1.00 92.75 194 TYR A O 1
ATOM 1563 N N . CYS A 1 195 ? -8.340 10.360 -0.857 1.00 92.56 195 CYS A N 1
ATOM 1564 C CA . CYS A 1 195 ? -6.964 10.452 -0.367 1.00 92.56 195 CYS A CA 1
ATOM 1565 C C . CYS A 1 195 ? -6.469 9.091 0.124 1.00 92.56 195 CYS A C 1
ATOM 1567 O O . CYS A 1 195 ? -7.304 8.271 0.482 1.00 92.56 195 CYS A O 1
ATOM 1569 N N . PRO A 1 196 ? -5.149 8.884 0.254 1.00 91.19 196 PRO A N 1
ATOM 1570 C CA . PRO A 1 196 ? -4.568 7.600 0.673 1.00 91.19 196 PRO A CA 1
ATOM 1571 C C . PRO A 1 196 ? -4.803 7.214 2.149 1.00 91.19 196 PRO A C 1
ATOM 1573 O O . PRO A 1 196 ? -4.012 6.476 2.724 1.00 91.19 196 PRO A O 1
ATOM 1576 N N . GLU A 1 197 ? -5.826 7.772 2.803 1.00 95.62 197 GLU A N 1
ATOM 1577 C CA . GLU A 1 197 ? -6.102 7.476 4.209 1.00 95.62 197 GLU A CA 1
ATOM 1578 C C . GLU A 1 197 ? -6.870 6.164 4.319 1.00 95.62 197 GLU A C 1
ATOM 1580 O O . GLU A 1 197 ? -7.872 5.979 3.624 1.00 95.62 197 GLU A O 1
ATOM 1585 N N . VAL A 1 198 ? -6.445 5.317 5.252 1.00 97.25 198 VAL A N 1
ATOM 1586 C CA . VAL A 1 198 ? -7.094 4.045 5.561 1.00 97.25 198 VAL A CA 1
ATOM 1587 C C . VAL A 1 198 ? -7.423 3.956 7.047 1.00 97.25 198 VAL A C 1
ATOM 1589 O O . VAL A 1 198 ? -6.770 4.577 7.885 1.00 97.25 198 VAL A O 1
ATOM 1592 N N . GLN A 1 199 ? -8.430 3.162 7.389 1.00 98.12 199 GLN A N 1
ATOM 1593 C CA . GLN A 1 199 ? -8.776 2.842 8.766 1.00 98.12 199 GLN A CA 1
ATOM 1594 C C . GLN A 1 199 ? -9.238 1.395 8.874 1.00 98.12 199 GLN A C 1
ATOM 1596 O O . GLN A 1 199 ? -10.217 1.006 8.247 1.00 98.12 199 GLN A O 1
ATOM 1601 N N . VAL A 1 200 ? -8.581 0.618 9.727 1.00 98.19 200 VAL A N 1
ATOM 1602 C CA . VAL A 1 200 ? -9.049 -0.716 10.108 1.00 98.19 200 VAL A CA 1
ATOM 1603 C C . VAL A 1 200 ? -10.065 -0.602 11.242 1.00 98.19 200 VAL A C 1
ATOM 1605 O O . VAL A 1 200 ? -9.939 0.251 12.124 1.00 98.19 200 VAL A O 1
ATOM 1608 N N . GLY A 1 201 ? -11.079 -1.461 11.219 1.00 96.31 201 GLY A N 1
ATOM 1609 C CA . GLY A 1 201 ? -12.075 -1.584 12.273 1.00 96.31 201 GLY A CA 1
ATOM 1610 C C . GLY A 1 201 ? -13.501 -1.338 11.782 1.00 96.31 201 GLY A C 1
ATOM 1611 O O . GLY A 1 201 ? -13.746 -1.136 10.593 1.00 96.31 201 GLY A O 1
ATOM 1612 N N . PRO A 1 202 ? -14.487 -1.331 12.694 1.00 95.38 202 PRO A N 1
ATOM 1613 C CA . PRO A 1 202 ? -15.897 -1.336 12.306 1.00 95.38 202 PRO A CA 1
ATOM 1614 C C . PRO A 1 202 ? -16.325 -0.101 11.512 1.00 95.38 202 PRO A C 1
ATOM 1616 O O . PRO A 1 202 ? -17.274 -0.164 10.735 1.00 95.38 202 PRO A O 1
ATOM 1619 N N . LYS A 1 203 ? -15.656 1.039 11.726 1.00 96.44 203 LYS A N 1
ATOM 1620 C CA . LYS A 1 203 ? -15.981 2.331 11.120 1.00 96.44 203 LYS A CA 1
ATOM 1621 C C . LYS A 1 203 ? -14.711 3.123 10.820 1.00 96.44 203 LYS A C 1
ATOM 1623 O O . LYS A 1 203 ? -13.792 3.170 11.632 1.00 96.44 203 LYS A O 1
ATOM 1628 N N . GLY A 1 204 ? -14.741 3.880 9.727 1.00 97.19 204 GLY A N 1
ATOM 1629 C CA . GLY A 1 204 ? -13.760 4.931 9.478 1.00 97.19 204 GLY A CA 1
ATOM 1630 C C . GLY A 1 204 ? -13.769 6.028 10.557 1.00 97.19 204 GLY A C 1
ATOM 1631 O O . GLY A 1 204 ? -14.815 6.355 11.148 1.00 97.19 204 GLY A O 1
ATOM 1632 N N . HIS A 1 205 ? -12.596 6.619 10.803 1.00 97.50 205 HIS A N 1
ATOM 1633 C CA . HIS A 1 205 ? -12.411 7.661 11.813 1.00 97.50 205 HIS A CA 1
ATOM 1634 C C . HIS A 1 205 ? -13.141 8.967 11.453 1.00 97.50 205 HIS A C 1
ATOM 1636 O O . HIS A 1 205 ? -13.465 9.242 10.294 1.00 97.50 205 HIS A O 1
ATOM 1642 N N . LYS A 1 206 ? -13.390 9.811 12.463 1.00 96.94 206 LYS A N 1
ATOM 1643 C CA . LYS A 1 206 ? -14.017 11.142 12.314 1.00 96.94 206 LYS A CA 1
ATOM 1644 C C . LYS A 1 206 ? -13.020 12.305 12.369 1.00 96.94 206 LYS A C 1
ATOM 1646 O O . LYS A 1 206 ? -13.426 13.465 12.424 1.00 96.94 206 LYS A O 1
ATOM 1651 N N . VAL A 1 207 ? -11.719 12.018 12.343 1.00 97.38 207 VAL A N 1
ATOM 1652 C CA . VAL A 1 207 ? -10.684 13.055 12.259 1.00 97.38 207 VAL A CA 1
ATOM 1653 C C . VAL A 1 207 ? -10.819 13.857 10.959 1.00 97.38 207 VAL A C 1
ATOM 1655 O O . VAL A 1 207 ? -10.818 13.298 9.865 1.00 97.38 207 VAL A O 1
ATOM 1658 N N . ARG A 1 208 ? -10.941 15.183 11.092 1.00 95.88 208 ARG A N 1
ATOM 1659 C CA . ARG A 1 208 ? -11.044 16.144 9.984 1.00 95.88 208 ARG A CA 1
ATOM 1660 C C . ARG A 1 208 ? -9.667 16.478 9.408 1.00 95.88 208 ARG A C 1
ATOM 1662 O O . ARG A 1 208 ? -9.118 17.542 9.681 1.00 95.88 208 ARG A O 1
ATOM 1669 N N . MET A 1 209 ? -9.075 15.544 8.672 1.00 94.44 209 MET A N 1
ATOM 1670 C CA . MET A 1 209 ? -7.727 15.708 8.114 1.00 94.44 209 MET A CA 1
ATOM 1671 C C . MET A 1 209 ? -7.606 15.316 6.638 1.00 94.44 209 MET A C 1
ATOM 1673 O O . MET A 1 209 ? -6.499 15.273 6.101 1.00 94.44 209 MET A O 1
ATOM 1677 N N . CYS A 1 210 ? -8.724 15.080 5.951 1.00 95.44 210 CYS A N 1
ATOM 1678 C CA . CYS A 1 210 ? -8.714 14.873 4.512 1.00 95.44 210 CYS A CA 1
ATOM 1679 C C . CYS A 1 210 ? -8.224 16.153 3.819 1.00 95.44 210 CYS A C 1
ATOM 1681 O O . CYS A 1 210 ? -8.808 17.223 3.985 1.00 95.44 210 CYS A O 1
ATOM 1683 N N . ARG A 1 211 ? -7.157 16.035 3.021 1.00 90.75 211 ARG A N 1
ATOM 1684 C CA . ARG A 1 211 ? -6.558 17.146 2.251 1.00 90.75 211 ARG A CA 1
ATOM 1685 C C . ARG A 1 211 ? -6.819 17.056 0.749 1.00 90.75 211 ARG A C 1
ATOM 1687 O O . ARG A 1 211 ? -6.238 17.810 -0.024 1.00 90.75 211 ARG A O 1
ATOM 1694 N N . ALA A 1 212 ? -7.673 16.126 0.330 1.00 91.12 212 ALA A N 1
ATOM 1695 C CA . ALA A 1 212 ? -7.988 15.927 -1.076 1.00 91.12 212 ALA A CA 1
ATOM 1696 C C . ALA A 1 212 ? -8.726 17.124 -1.693 1.00 91.12 212 ALA A C 1
ATOM 1698 O O . ALA A 1 212 ? -9.163 18.050 -1.000 1.00 91.12 212 ALA A O 1
ATOM 1699 N N . SER A 1 213 ? -8.924 17.088 -3.009 1.00 86.88 213 SER A N 1
ATOM 1700 C CA . SER A 1 213 ? -9.745 18.084 -3.695 1.00 86.88 213 SER A CA 1
ATOM 1701 C C . SER A 1 213 ? -11.141 18.175 -3.057 1.00 86.88 213 SER A C 1
ATOM 1703 O O . SER A 1 213 ? -11.723 17.186 -2.590 1.00 86.88 213 SER A O 1
ATOM 1705 N N . LYS A 1 214 ? -11.657 19.408 -2.977 1.00 85.88 214 LYS A N 1
ATOM 1706 C CA . LYS A 1 214 ? -12.965 19.728 -2.378 1.00 85.88 214 LYS A CA 1
ATOM 1707 C C . LYS A 1 214 ? -13.122 19.286 -0.907 1.00 85.88 214 LYS A C 1
ATOM 1709 O O . LYS A 1 214 ? -14.237 19.126 -0.430 1.00 85.88 214 LYS A O 1
ATOM 1714 N N . HIS A 1 215 ? -12.038 19.113 -0.144 1.00 87.81 215 HIS A N 1
ATOM 1715 C CA . HIS A 1 215 ? -12.149 18.769 1.282 1.00 87.81 215 HIS A CA 1
ATOM 1716 C C . HIS A 1 215 ? -12.843 19.856 2.122 1.00 87.81 215 HIS A C 1
ATOM 1718 O O . HIS A 1 215 ? -13.496 19.528 3.109 1.00 87.81 215 HIS A O 1
ATOM 1724 N N . GLN A 1 216 ? -12.745 21.130 1.722 1.00 89.50 216 GLN A N 1
ATOM 1725 C CA . GLN A 1 216 ? -13.397 22.255 2.406 1.00 89.50 216 GLN A CA 1
ATOM 1726 C C . GLN A 1 216 ? -14.925 22.101 2.435 1.00 89.50 216 GLN A C 1
ATOM 1728 O O . GLN A 1 216 ? -15.537 22.277 3.484 1.00 89.50 216 GLN A O 1
ATOM 1733 N N . SER A 1 217 ? -15.542 21.642 1.338 1.00 91.12 217 SER A N 1
ATOM 1734 C CA . SER A 1 217 ? -16.991 21.385 1.299 1.00 91.12 217 SER A CA 1
ATOM 1735 C C . SER A 1 217 ? -17.418 20.177 2.141 1.00 91.12 217 SER A C 1
ATOM 1737 O O . SER A 1 217 ? -18.601 20.005 2.406 1.00 91.12 217 SER A O 1
ATOM 1739 N N . ARG A 1 218 ? -16.468 19.334 2.567 1.00 90.81 218 ARG A N 1
ATOM 1740 C CA . ARG A 1 218 ? -16.684 18.204 3.485 1.00 90.81 218 ARG A CA 1
ATOM 1741 C C . ARG A 1 218 ? -16.167 18.487 4.896 1.00 90.81 218 ARG A C 1
ATOM 1743 O O . ARG A 1 218 ? -16.072 17.562 5.697 1.00 90.81 218 ARG A O 1
ATOM 1750 N N . ASN A 1 219 ? -15.782 19.730 5.202 1.00 93.25 219 ASN A N 1
ATOM 1751 C CA . ASN A 1 219 ? -15.196 20.108 6.491 1.00 93.25 219 ASN A CA 1
ATOM 1752 C C . ASN A 1 219 ? -14.007 19.205 6.902 1.00 93.25 219 ASN A C 1
ATOM 1754 O O . ASN A 1 219 ? -13.905 18.748 8.040 1.00 93.25 219 ASN A O 1
ATOM 1758 N N . GLY A 1 220 ? -13.151 18.853 5.935 1.00 93.38 220 GLY A N 1
ATOM 1759 C CA . GLY A 1 220 ? -11.991 17.982 6.151 1.00 93.38 220 GLY A CA 1
ATOM 1760 C C . GLY A 1 220 ? -12.320 16.510 6.436 1.00 93.38 220 GLY A C 1
ATOM 1761 O O . GLY A 1 220 ? -11.409 15.749 6.756 1.00 93.38 220 GLY A O 1
ATOM 1762 N N . LEU A 1 221 ? -13.582 16.081 6.331 1.00 95.62 221 LEU A N 1
ATOM 1763 C CA . LEU A 1 221 ? -13.976 14.686 6.533 1.00 95.62 221 LEU A CA 1
ATOM 1764 C C . LEU A 1 221 ? -13.610 13.796 5.338 1.00 95.62 221 LEU A C 1
ATOM 1766 O O . LEU A 1 221 ? -13.581 14.227 4.177 1.00 95.62 221 LEU A O 1
ATOM 1770 N N . HIS A 1 222 ? -13.366 12.527 5.655 1.00 96.44 222 HIS A N 1
ATOM 1771 C CA . HIS A 1 222 ? -13.110 11.462 4.692 1.00 96.44 222 HIS A CA 1
ATOM 1772 C C . HIS A 1 222 ? -14.423 10.902 4.136 1.00 96.44 222 HIS A C 1
ATOM 1774 O O . HIS A 1 222 ? -15.436 10.853 4.835 1.00 96.44 222 HIS A O 1
ATOM 1780 N N . ALA A 1 223 ? -14.384 10.470 2.877 1.00 95.44 223 ALA A N 1
ATOM 1781 C CA . ALA A 1 223 ? -15.460 9.712 2.252 1.00 95.44 223 ALA A CA 1
ATOM 1782 C C . ALA A 1 223 ? -15.056 8.237 2.255 1.00 95.44 223 ALA A C 1
ATOM 1784 O O . ALA A 1 223 ? -14.292 7.804 1.394 1.00 95.44 223 ALA A O 1
ATOM 1785 N N . TRP A 1 224 ? -15.494 7.520 3.286 1.00 97.44 224 TRP A N 1
ATOM 1786 C CA . TRP A 1 224 ? -15.113 6.131 3.517 1.00 97.44 224 TRP A CA 1
ATOM 1787 C C . TRP A 1 224 ? -15.837 5.184 2.565 1.00 97.44 224 TRP A C 1
ATOM 1789 O O . TRP A 1 224 ? -17.049 5.285 2.391 1.00 97.44 224 TRP A O 1
ATOM 1799 N N . GLN A 1 225 ? -15.083 4.244 2.012 1.00 97.69 225 GLN A N 1
ATOM 1800 C CA . GLN A 1 225 ? -15.563 3.089 1.263 1.00 97.69 225 GLN A CA 1
ATOM 1801 C C . GLN A 1 225 ? -14.790 1.848 1.714 1.00 97.69 225 GLN A C 1
ATOM 1803 O O . GLN A 1 225 ? -13.770 1.968 2.401 1.00 97.69 225 GLN A O 1
ATOM 1808 N N . GLU A 1 226 ? -15.286 0.668 1.363 1.00 97.62 226 GLU A N 1
ATOM 1809 C CA . GLU A 1 226 ? -14.593 -0.587 1.643 1.00 97.62 226 GLU A CA 1
ATOM 1810 C C . GLU A 1 226 ? -13.246 -0.623 0.910 1.00 97.62 226 GLU A C 1
ATOM 1812 O O . GLU A 1 226 ? -13.149 -0.245 -0.259 1.00 97.62 226 GLU A O 1
ATOM 1817 N N . ALA A 1 227 ? -12.194 -0.997 1.633 1.00 97.00 227 ALA A N 1
ATOM 1818 C CA . ALA A 1 227 ? -10.846 -1.067 1.098 1.00 97.00 227 ALA A CA 1
ATOM 1819 C C . ALA A 1 227 ? -10.617 -2.382 0.351 1.00 97.00 227 ALA A C 1
ATOM 1821 O O . ALA A 1 227 ? -11.095 -3.443 0.747 1.00 97.00 227 ALA A O 1
ATOM 1822 N N . THR A 1 228 ? -9.805 -2.317 -0.696 1.00 95.12 228 THR A N 1
ATOM 1823 C CA . THR A 1 228 ? -9.257 -3.490 -1.375 1.00 95.12 228 THR A CA 1
ATOM 1824 C C . THR A 1 228 ? -7.872 -3.825 -0.829 1.00 95.12 228 THR A C 1
ATOM 1826 O O . THR A 1 228 ? -7.241 -3.021 -0.139 1.00 95.12 228 THR A O 1
ATOM 1829 N N . ILE A 1 229 ? -7.344 -4.996 -1.189 1.00 93.25 229 ILE A N 1
ATOM 1830 C CA . ILE A 1 229 ? -5.966 -5.368 -0.839 1.00 93.25 229 ILE A CA 1
ATOM 1831 C C . ILE A 1 229 ? -4.943 -4.320 -1.308 1.00 93.25 229 ILE A C 1
ATOM 1833 O O . ILE A 1 229 ? -3.969 -4.067 -0.609 1.00 93.25 229 ILE A O 1
ATOM 1837 N N . ASN A 1 230 ? -5.197 -3.650 -2.436 1.00 91.56 230 ASN A N 1
ATOM 1838 C CA . ASN A 1 230 ? -4.308 -2.626 -2.985 1.00 91.56 230 ASN A CA 1
ATOM 1839 C C . ASN A 1 230 ? -4.348 -1.309 -2.197 1.00 91.56 230 ASN A C 1
ATOM 1841 O O . ASN A 1 230 ? -3.436 -0.498 -2.321 1.00 91.56 230 ASN A O 1
ATOM 1845 N N . ASP A 1 231 ? -5.385 -1.070 -1.395 1.00 93.38 231 ASP A N 1
ATOM 1846 C CA . ASP A 1 231 ? -5.421 0.085 -0.498 1.00 93.38 231 ASP A CA 1
ATOM 1847 C C . ASP A 1 231 ? -4.563 -0.152 0.747 1.00 93.38 231 ASP A C 1
ATOM 1849 O O . ASP A 1 231 ? -4.055 0.802 1.326 1.00 93.38 231 ASP A O 1
ATOM 1853 N N . LEU A 1 232 ? -4.402 -1.413 1.163 1.00 92.00 232 LEU A N 1
ATOM 1854 C CA . LEU A 1 232 ? -3.703 -1.789 2.393 1.00 92.00 232 LEU A CA 1
ATOM 1855 C C . LEU A 1 232 ? -2.252 -2.221 2.148 1.00 92.00 232 LEU A C 1
ATOM 1857 O O . LEU A 1 232 ? -1.356 -1.877 2.914 1.00 92.00 232 LEU A O 1
ATOM 1861 N N . VAL A 1 233 ? -2.032 -2.966 1.069 1.00 88.00 233 VAL A N 1
ATOM 1862 C CA . VAL A 1 233 ? -0.741 -3.476 0.598 1.00 88.00 233 VAL A CA 1
ATOM 1863 C C . VAL A 1 233 ? -0.606 -3.082 -0.873 1.00 88.00 233 VAL A C 1
ATOM 1865 O O . VAL A 1 233 ? -0.569 -3.912 -1.781 1.00 88.00 233 VAL A O 1
ATOM 1868 N N . GLY A 1 234 ? -0.643 -1.774 -1.121 1.00 75.12 234 GLY A N 1
ATOM 1869 C CA . GLY A 1 234 ? -0.623 -1.224 -2.469 1.00 75.12 234 GLY A CA 1
ATOM 1870 C C . GLY A 1 234 ? 0.719 -1.451 -3.160 1.00 75.12 234 GLY A C 1
ATOM 1871 O O . GLY A 1 234 ? 1.738 -0.980 -2.652 1.00 75.12 234 GLY A O 1
ATOM 1872 N N . PRO A 1 235 ? 0.760 -2.128 -4.320 1.00 68.69 235 PRO A N 1
ATOM 1873 C CA . PRO A 1 235 ? 1.999 -2.282 -5.064 1.00 68.69 235 PRO A CA 1
ATOM 1874 C C . PRO A 1 235 ? 2.473 -0.923 -5.592 1.00 68.69 235 PRO A C 1
ATOM 1876 O O . PRO A 1 235 ? 1.803 -0.273 -6.397 1.00 68.69 235 PRO A O 1
ATOM 1879 N N . ASN A 1 236 ? 3.667 -0.505 -5.169 1.00 83.75 236 ASN A N 1
ATOM 1880 C CA . ASN A 1 236 ? 4.385 0.582 -5.821 1.00 83.75 236 ASN A CA 1
ATOM 1881 C C . ASN A 1 236 ? 4.892 0.071 -7.177 1.00 83.75 236 ASN A C 1
ATOM 1883 O O . ASN A 1 236 ? 5.905 -0.617 -7.236 1.00 83.75 236 ASN A O 1
ATOM 1887 N N . TYR A 1 237 ? 4.141 0.298 -8.256 1.00 90.81 237 TYR A N 1
ATOM 1888 C CA . TYR A 1 237 ? 4.513 -0.215 -9.575 1.00 90.81 237 TYR A CA 1
ATOM 1889 C C . TYR A 1 237 ? 5.681 0.564 -10.180 1.00 90.81 237 TYR A C 1
ATOM 1891 O O . TYR A 1 237 ? 5.572 1.764 -10.441 1.00 90.81 237 TYR A O 1
ATOM 1899 N N . VAL A 1 238 ? 6.746 -0.157 -10.508 1.00 94.50 238 VAL A N 1
ATOM 1900 C CA . VAL A 1 238 ? 7.960 0.353 -11.147 1.00 94.50 238 VAL A CA 1
ATOM 1901 C C . VAL A 1 238 ? 8.065 -0.171 -12.576 1.00 94.50 238 VAL A C 1
ATOM 1903 O O . VAL A 1 238 ? 7.398 -1.138 -12.945 1.00 94.50 238 VAL A O 1
ATOM 1906 N N . TRP A 1 239 ? 8.869 0.495 -13.399 1.00 95.81 239 TRP A N 1
ATOM 1907 C CA . TRP A 1 239 ? 9.201 0.008 -14.736 1.00 95.81 239 TRP A CA 1
ATOM 1908 C C . TRP A 1 239 ? 10.137 -1.192 -14.645 1.00 95.81 239 TRP A C 1
ATOM 1910 O O . TRP A 1 239 ? 11.099 -1.140 -13.882 1.00 95.81 239 TRP A O 1
ATOM 1920 N N . HIS A 1 240 ? 9.852 -2.229 -15.430 1.00 95.44 240 HIS A N 1
ATOM 1921 C CA . HIS A 1 240 ? 10.730 -3.388 -15.532 1.00 95.44 240 HIS A CA 1
ATOM 1922 C C . HIS A 1 240 ? 12.002 -3.028 -16.309 1.00 95.44 240 HIS A C 1
ATOM 1924 O O . HIS A 1 240 ? 11.923 -2.404 -17.373 1.00 95.44 240 HIS A O 1
ATOM 1930 N N . VAL A 1 241 ? 13.162 -3.416 -15.780 1.00 92.94 241 VAL A N 1
ATOM 1931 C CA . VAL A 1 241 ? 14.471 -3.220 -16.412 1.00 92.94 241 VAL A CA 1
ATOM 1932 C C . VAL A 1 241 ? 14.985 -4.562 -16.937 1.00 92.94 241 VAL A C 1
ATOM 1934 O O . VAL A 1 241 ? 15.311 -5.445 -16.156 1.00 92.94 241 VAL A O 1
ATOM 1937 N N . HIS A 1 242 ? 15.090 -4.728 -18.258 1.00 86.75 242 HIS A N 1
ATOM 1938 C CA . HIS A 1 242 ? 15.572 -5.993 -18.840 1.00 86.75 242 HIS A CA 1
ATOM 1939 C C . HIS A 1 242 ? 17.040 -6.298 -18.512 1.00 86.75 242 HIS A C 1
ATOM 1941 O O . HIS A 1 242 ? 17.392 -7.457 -18.319 1.00 86.75 242 HIS A O 1
ATOM 1947 N N . ASP A 1 243 ? 17.888 -5.268 -18.470 1.00 86.75 243 ASP A N 1
ATOM 1948 C CA . ASP A 1 243 ? 19.318 -5.385 -18.185 1.00 86.75 243 ASP A CA 1
ATOM 1949 C C . ASP A 1 243 ? 19.762 -4.225 -17.282 1.00 86.75 243 ASP A C 1
ATOM 1951 O O . ASP A 1 243 ? 19.697 -3.060 -17.678 1.00 86.75 243 ASP A O 1
ATOM 1955 N N . LEU A 1 244 ? 20.220 -4.543 -16.066 1.00 86.38 244 LEU A N 1
ATOM 1956 C CA . LEU A 1 244 ? 20.717 -3.567 -15.085 1.00 86.38 244 LEU A CA 1
ATOM 1957 C C . LEU A 1 244 ? 22.007 -2.864 -15.519 1.00 86.38 244 LEU A C 1
ATOM 1959 O O . LEU A 1 244 ? 22.314 -1.783 -15.008 1.00 86.38 244 LEU A O 1
ATOM 1963 N N . ASN A 1 245 ? 22.766 -3.489 -16.419 1.00 86.75 245 ASN A N 1
ATOM 1964 C CA . ASN A 1 245 ? 23.987 -2.936 -17.000 1.00 86.75 245 ASN A CA 1
ATOM 1965 C C . ASN A 1 245 ? 23.718 -2.229 -18.335 1.00 86.75 245 ASN A C 1
ATOM 1967 O O . ASN A 1 245 ? 24.616 -1.594 -18.892 1.00 86.75 245 ASN A O 1
ATOM 1971 N N . GLY A 1 246 ? 22.484 -2.326 -18.831 1.00 85.06 246 GLY A N 1
ATOM 1972 C CA . GLY A 1 246 ? 22.034 -1.695 -20.055 1.00 85.06 246 GLY A CA 1
ATOM 1973 C C . GLY A 1 246 ? 21.831 -0.182 -19.913 1.00 85.06 246 GLY A C 1
ATOM 1974 O O . GLY A 1 246 ? 21.958 0.400 -18.829 1.00 85.06 246 GLY A O 1
ATOM 1975 N N . PRO A 1 247 ? 21.503 0.497 -21.024 1.00 88.00 247 PRO A N 1
ATOM 1976 C CA . PRO A 1 247 ? 21.182 1.915 -20.994 1.00 88.00 247 PRO A CA 1
ATOM 1977 C C . PRO A 1 247 ? 19.899 2.186 -20.181 1.00 88.00 247 PRO A C 1
ATOM 1979 O O . PRO A 1 247 ? 18.999 1.342 -20.136 1.00 88.00 247 PRO A O 1
ATOM 1982 N N . PRO A 1 248 ? 19.752 3.387 -19.589 1.00 90.88 248 PRO A N 1
ATOM 1983 C CA . PRO A 1 248 ? 18.535 3.764 -18.876 1.00 90.88 248 PRO A CA 1
ATOM 1984 C C . PRO A 1 248 ? 17.289 3.691 -19.764 1.00 90.88 248 PRO A C 1
ATOM 1986 O O . PRO A 1 248 ? 17.335 4.020 -20.951 1.00 90.88 248 PRO A O 1
ATOM 1989 N N . LEU A 1 249 ? 16.144 3.341 -19.171 1.00 92.88 249 LEU A N 1
ATOM 1990 C CA . LEU A 1 249 ? 14.864 3.307 -19.884 1.00 92.88 249 LEU A CA 1
ATOM 1991 C C . LEU A 1 249 ? 14.500 4.699 -20.417 1.00 92.88 249 LEU A C 1
ATOM 1993 O O . LEU A 1 249 ? 14.423 5.672 -19.657 1.00 92.88 249 LEU A O 1
ATOM 1997 N N . ARG A 1 250 ? 14.219 4.783 -21.718 1.00 91.88 250 ARG A N 1
ATOM 1998 C CA . ARG A 1 250 ? 14.004 6.053 -22.422 1.00 91.88 250 ARG A CA 1
ATOM 1999 C C . ARG A 1 250 ? 12.524 6.396 -22.570 1.00 91.88 250 ARG A C 1
ATOM 2001 O O . ARG A 1 250 ? 11.649 5.537 -22.631 1.00 91.88 250 ARG A O 1
ATOM 2008 N N . ASN A 1 251 ? 12.207 7.688 -22.615 1.00 93.00 251 ASN A N 1
ATOM 2009 C CA . ASN A 1 251 ? 10.811 8.131 -22.662 1.00 93.00 251 ASN A CA 1
ATOM 2010 C C . ASN A 1 251 ? 10.088 7.791 -23.981 1.00 93.00 251 ASN A C 1
ATOM 2012 O O . ASN A 1 251 ? 8.889 7.530 -23.965 1.00 93.00 251 ASN A O 1
ATOM 2016 N N . ASP A 1 252 ? 10.795 7.826 -25.108 1.00 90.81 252 ASP A N 1
ATOM 2017 C CA . ASP A 1 252 ? 10.299 7.470 -26.448 1.00 90.81 252 ASP A CA 1
ATOM 2018 C C . ASP A 1 252 ? 9.896 5.989 -26.552 1.00 90.81 252 ASP A C 1
ATOM 2020 O O . ASP A 1 252 ? 8.898 5.653 -27.191 1.00 90.81 252 ASP A O 1
ATOM 2024 N N . LEU A 1 253 ? 10.605 5.121 -25.829 1.00 90.56 253 LEU A N 1
ATOM 2025 C CA . LEU A 1 253 ? 10.369 3.678 -25.779 1.00 90.56 253 LEU A CA 1
ATOM 2026 C C . LEU A 1 253 ? 9.389 3.229 -24.686 1.00 90.56 253 LEU A C 1
ATOM 2028 O O . LEU A 1 253 ? 9.093 2.041 -24.567 1.00 90.56 253 LEU A O 1
ATOM 2032 N N . LYS A 1 254 ? 8.813 4.164 -23.921 1.00 91.06 254 LYS A N 1
ATOM 2033 C CA . LYS A 1 254 ? 7.887 3.878 -22.810 1.00 91.06 254 LYS A CA 1
ATOM 2034 C C . LYS A 1 254 ? 6.757 2.910 -23.184 1.00 91.06 254 LYS A C 1
ATOM 2036 O O . LYS A 1 254 ? 6.299 2.148 -22.338 1.00 91.06 254 LYS A O 1
ATOM 2041 N N . ARG A 1 255 ? 6.291 2.947 -24.440 1.00 90.38 255 ARG A N 1
ATOM 2042 C CA . ARG A 1 255 ? 5.212 2.080 -24.938 1.00 90.38 255 ARG A CA 1
ATOM 2043 C C . ARG A 1 255 ? 5.589 0.602 -25.026 1.00 90.38 255 ARG A C 1
ATOM 2045 O O . ARG A 1 255 ? 4.670 -0.202 -25.120 1.00 90.38 255 ARG A O 1
ATOM 2052 N N . TYR A 1 256 ? 6.874 0.259 -24.978 1.00 90.75 256 TYR A N 1
ATOM 2053 C CA . TYR A 1 256 ? 7.383 -1.113 -25.049 1.00 90.75 256 TYR A CA 1
ATOM 2054 C C . TYR A 1 256 ? 7.675 -1.701 -23.670 1.00 90.75 256 TYR A C 1
ATOM 2056 O O . TYR A 1 256 ? 7.514 -2.897 -23.469 1.00 90.75 256 TYR A O 1
ATOM 2064 N N . TYR A 1 257 ? 8.013 -0.865 -22.691 1.00 93.62 257 TYR A N 1
ATOM 2065 C CA . TYR A 1 257 ? 8.376 -1.339 -21.359 1.00 93.62 257 TYR A CA 1
ATOM 2066 C C . TYR A 1 257 ? 7.180 -1.862 -20.567 1.00 93.62 257 TYR A C 1
ATOM 2068 O O . TYR A 1 257 ? 6.065 -1.331 -20.658 1.00 93.62 257 TYR A O 1
ATOM 2076 N N . GLY A 1 258 ? 7.429 -2.908 -19.783 1.00 95.50 258 GLY A N 1
ATOM 2077 C CA . GLY A 1 258 ? 6.499 -3.432 -18.794 1.00 95.50 258 GLY A CA 1
ATOM 2078 C C . GLY A 1 258 ? 6.655 -2.781 -17.422 1.00 95.50 258 GLY A C 1
ATOM 2079 O O . GLY A 1 258 ? 7.489 -1.898 -17.200 1.00 95.50 258 GLY A O 1
ATOM 2080 N N . LYS A 1 259 ? 5.824 -3.227 -16.485 1.00 95.31 259 LYS A N 1
ATOM 2081 C CA . LYS A 1 259 ? 5.852 -2.824 -15.081 1.00 95.31 259 LYS A CA 1
ATOM 2082 C C . LYS A 1 259 ? 5.705 -4.025 -14.156 1.00 95.31 259 LYS A C 1
ATOM 2084 O O . LYS A 1 259 ? 5.118 -5.033 -14.529 1.00 95.31 259 LYS A O 1
ATOM 2089 N N . ALA A 1 260 ? 6.160 -3.871 -12.922 1.00 95.25 260 ALA A N 1
ATOM 2090 C CA . ALA A 1 260 ? 5.937 -4.824 -11.841 1.00 95.25 260 ALA A CA 1
ATOM 2091 C C . ALA A 1 260 ? 5.837 -4.088 -10.499 1.00 95.25 260 ALA A C 1
ATOM 2093 O O . ALA A 1 260 ? 6.273 -2.940 -10.399 1.00 95.25 260 ALA A O 1
ATOM 2094 N N . PRO A 1 261 ? 5.255 -4.695 -9.451 1.00 94.56 261 PRO A N 1
ATOM 2095 C CA . PRO A 1 261 ? 5.415 -4.183 -8.093 1.00 94.56 261 PRO A CA 1
ATOM 2096 C C . PRO A 1 261 ? 6.902 -4.057 -7.728 1.00 94.56 261 PRO A C 1
ATOM 2098 O O . PRO A 1 261 ? 7.683 -4.946 -8.054 1.00 94.56 261 PRO A O 1
ATOM 2101 N N . ALA A 1 262 ? 7.291 -3.005 -7.007 1.00 94.12 262 ALA A N 1
ATOM 2102 C CA . ALA A 1 262 ? 8.686 -2.726 -6.657 1.00 94.12 262 ALA A CA 1
ATOM 2103 C C . ALA A 1 262 ? 9.375 -3.900 -5.948 1.00 94.12 262 ALA A C 1
ATOM 2105 O O . ALA A 1 262 ? 10.530 -4.186 -6.235 1.00 94.12 262 ALA A O 1
ATOM 2106 N N . VAL A 1 263 ? 8.660 -4.600 -5.061 1.00 94.81 263 VAL A N 1
ATOM 2107 C CA . VAL A 1 263 ? 9.171 -5.795 -4.365 1.00 94.81 263 VAL A CA 1
ATOM 2108 C C . VAL A 1 263 ? 9.460 -6.931 -5.345 1.00 94.81 263 VAL A C 1
ATOM 2110 O O . VAL A 1 263 ? 10.484 -7.596 -5.225 1.00 94.81 263 VAL A O 1
ATOM 2113 N N . VAL A 1 264 ? 8.579 -7.130 -6.328 1.00 95.56 264 VAL A N 1
ATOM 2114 C CA . VAL A 1 264 ? 8.737 -8.165 -7.358 1.00 95.56 264 VAL A CA 1
ATOM 2115 C C . VAL A 1 264 ? 9.929 -7.831 -8.238 1.00 95.56 264 VAL A C 1
ATOM 2117 O O . VAL A 1 264 ? 10.801 -8.673 -8.405 1.00 95.56 264 VAL A O 1
ATOM 2120 N N . GLU A 1 265 ? 10.001 -6.595 -8.739 1.00 96.12 265 GLU A N 1
ATOM 2121 C CA . GLU A 1 265 ? 11.135 -6.137 -9.541 1.00 96.12 265 GLU A CA 1
ATOM 2122 C C . GLU A 1 265 ? 12.444 -6.284 -8.759 1.00 96.12 265 GLU A C 1
ATOM 2124 O O . GLU A 1 265 ? 13.385 -6.878 -9.262 1.00 96.12 265 GLU A O 1
ATOM 2129 N N . LEU A 1 266 ? 12.494 -5.834 -7.502 1.00 95.12 266 LEU A N 1
ATOM 2130 C CA . LEU A 1 266 ? 13.682 -5.952 -6.655 1.00 95.12 266 LEU A CA 1
ATOM 2131 C C . LEU A 1 266 ? 14.156 -7.402 -6.504 1.00 95.12 266 LEU A C 1
ATOM 2133 O O . LEU A 1 266 ? 15.350 -7.662 -6.626 1.00 95.12 266 LEU A O 1
ATOM 2137 N N . CYS A 1 267 ? 13.239 -8.338 -6.250 1.00 95.75 267 CYS A N 1
ATOM 2138 C CA . CYS A 1 267 ? 13.601 -9.743 -6.080 1.00 95.75 267 CYS A CA 1
ATOM 2139 C C . CYS A 1 267 ? 14.022 -10.385 -7.408 1.00 95.75 267 CYS A C 1
ATOM 2141 O O . CYS A 1 267 ? 15.008 -11.115 -7.438 1.00 95.75 267 CYS A O 1
ATOM 2143 N N . VAL A 1 268 ? 13.327 -10.084 -8.510 1.00 95.69 268 VAL A N 1
ATOM 2144 C CA . VAL A 1 268 ? 13.681 -10.589 -9.847 1.00 95.69 268 VAL A CA 1
ATOM 2145 C C . VAL A 1 268 ? 15.052 -10.072 -10.284 1.00 95.69 268 VAL A C 1
ATOM 2147 O O . VAL A 1 268 ? 15.863 -10.849 -10.778 1.00 95.69 268 VAL A O 1
ATOM 2150 N N . GLN A 1 269 ? 15.355 -8.796 -10.036 1.00 94.12 269 GLN A N 1
ATOM 2151 C CA . GLN A 1 269 ? 16.676 -8.220 -10.311 1.00 94.12 269 GLN A CA 1
ATOM 2152 C C . GLN A 1 269 ? 17.795 -8.851 -9.465 1.00 94.12 269 GLN A C 1
ATOM 2154 O O . GLN A 1 269 ? 18.955 -8.826 -9.863 1.00 94.12 269 GLN A O 1
ATOM 2159 N N . ALA A 1 270 ? 17.453 -9.449 -8.320 1.00 93.38 270 ALA A N 1
ATOM 2160 C CA . ALA A 1 270 ? 18.361 -10.237 -7.486 1.00 93.38 270 ALA A CA 1
ATOM 2161 C C . ALA A 1 270 ? 18.382 -11.740 -7.847 1.00 93.38 270 ALA A C 1
ATOM 2163 O O . ALA A 1 270 ? 18.998 -12.533 -7.135 1.00 93.38 270 ALA A O 1
ATOM 2164 N N . GLY A 1 271 ? 17.724 -12.135 -8.943 1.00 93.81 271 GLY A N 1
ATOM 2165 C CA . GLY A 1 271 ? 17.757 -13.487 -9.499 1.00 93.81 271 GLY A CA 1
ATOM 2166 C C . GLY A 1 271 ? 16.606 -14.407 -9.080 1.00 93.81 271 GLY A C 1
ATOM 2167 O O . GLY A 1 271 ? 16.616 -15.580 -9.455 1.00 93.81 271 GLY A O 1
ATOM 2168 N N . ALA A 1 272 ? 15.599 -13.910 -8.353 1.00 95.88 272 ALA A N 1
ATOM 2169 C CA . ALA A 1 272 ? 14.383 -14.681 -8.097 1.00 95.88 272 ALA A CA 1
ATOM 2170 C C . ALA A 1 272 ? 13.645 -15.004 -9.414 1.00 95.88 272 ALA A C 1
ATOM 2172 O O . ALA A 1 272 ? 13.625 -14.178 -10.336 1.00 95.88 272 ALA A O 1
ATOM 2173 N N . PRO A 1 273 ? 12.985 -16.173 -9.519 1.00 95.50 273 PRO A N 1
ATOM 2174 C CA . PRO A 1 273 ? 12.198 -16.507 -10.697 1.00 95.50 273 PRO A CA 1
ATOM 2175 C C . PRO A 1 273 ? 11.046 -15.514 -10.881 1.00 95.50 273 PRO A C 1
ATOM 2177 O O . PRO A 1 273 ? 10.388 -15.106 -9.922 1.00 95.50 273 PRO A O 1
ATOM 2180 N N . VAL A 1 274 ? 10.775 -15.142 -12.133 1.00 95.81 274 VAL A N 1
ATOM 2181 C CA . VAL A 1 274 ? 9.677 -14.225 -12.460 1.00 95.81 274 VAL A CA 1
ATOM 2182 C C . VAL A 1 274 ? 8.335 -14.892 -12.148 1.00 95.81 274 VAL A C 1
ATOM 2184 O O . VAL A 1 274 ? 8.033 -15.922 -12.753 1.00 95.81 274 VAL A O 1
ATOM 2187 N N . PRO A 1 275 ? 7.486 -14.303 -11.285 1.00 95.38 275 PRO A N 1
ATOM 2188 C CA . PRO A 1 275 ? 6.170 -14.863 -11.002 1.00 95.38 275 PRO A CA 1
ATOM 2189 C C . PRO A 1 275 ? 5.251 -14.807 -12.224 1.00 95.38 275 PRO A C 1
ATOM 2191 O O . PRO A 1 275 ? 5.101 -13.752 -12.851 1.00 95.38 275 PRO A O 1
ATOM 2194 N N . ASP A 1 276 ? 4.545 -15.905 -12.501 1.00 94.19 276 ASP A N 1
ATOM 2195 C CA . ASP A 1 276 ? 3.661 -16.028 -13.669 1.00 94.19 276 ASP A CA 1
ATOM 2196 C C . ASP A 1 276 ? 2.607 -14.915 -13.741 1.00 94.19 276 ASP A C 1
ATOM 2198 O O . ASP A 1 276 ? 2.363 -14.348 -14.807 1.00 94.19 276 ASP A O 1
ATOM 2202 N N . GLN A 1 277 ? 2.043 -14.524 -12.593 1.00 92.62 277 GLN A N 1
ATOM 2203 C CA . GLN A 1 277 ? 1.031 -13.465 -12.504 1.00 92.62 277 GLN A CA 1
ATOM 2204 C C . GLN A 1 277 ? 1.531 -12.072 -12.931 1.00 92.62 277 GLN A C 1
ATOM 2206 O O . GLN A 1 277 ? 0.711 -11.196 -13.202 1.00 92.62 277 GLN A O 1
ATOM 2211 N N . TYR A 1 278 ? 2.850 -11.849 -12.995 1.00 94.69 278 TYR A N 1
ATOM 2212 C CA . TYR A 1 278 ? 3.442 -10.580 -13.432 1.00 94.69 278 TYR A CA 1
ATOM 2213 C C . TYR A 1 278 ? 4.190 -10.676 -14.760 1.00 94.69 278 TYR A C 1
ATOM 2215 O O . TYR A 1 278 ? 4.551 -9.637 -15.309 1.00 94.69 278 TYR A O 1
ATOM 2223 N N . ARG A 1 279 ? 4.366 -11.875 -15.329 1.00 94.31 279 ARG A N 1
ATOM 2224 C CA . ARG A 1 279 ? 5.124 -12.085 -16.572 1.00 94.31 279 ARG A CA 1
ATOM 2225 C C . ARG A 1 279 ? 4.632 -11.210 -17.731 1.00 94.31 279 ARG A C 1
ATOM 2227 O O . ARG A 1 279 ? 5.433 -10.563 -18.402 1.00 94.31 279 ARG A O 1
ATOM 2234 N N . SER A 1 280 ? 3.314 -11.149 -17.932 1.00 93.38 280 SER A N 1
ATOM 2235 C CA . SER A 1 280 ? 2.683 -10.310 -18.963 1.00 93.38 280 SER A CA 1
ATOM 2236 C C . SER A 1 280 ? 2.768 -8.816 -18.639 1.00 93.38 280 SER A C 1
ATOM 2238 O O . SER A 1 280 ? 2.944 -7.990 -19.532 1.00 93.38 280 SER A O 1
ATOM 2240 N N . MET A 1 281 ? 2.691 -8.451 -17.357 1.00 94.62 281 MET A N 1
ATOM 2241 C CA . MET A 1 281 ? 2.814 -7.064 -16.911 1.00 94.62 281 MET A CA 1
ATOM 2242 C C . MET A 1 281 ? 4.232 -6.528 -17.132 1.00 94.62 281 MET A C 1
ATOM 2244 O O . MET A 1 281 ? 4.394 -5.384 -17.557 1.00 94.62 281 MET A O 1
ATOM 2248 N N . MET A 1 282 ? 5.240 -7.374 -16.907 1.00 95.56 282 MET A N 1
ATOM 2249 C CA . MET A 1 282 ? 6.659 -7.099 -17.144 1.00 95.56 282 MET A CA 1
ATOM 2250 C C . MET A 1 282 ? 7.026 -7.075 -18.629 1.00 95.56 282 MET A C 1
ATOM 2252 O O . MET A 1 282 ? 8.093 -6.570 -18.961 1.00 95.56 282 MET A O 1
ATOM 2256 N N . ARG A 1 283 ? 6.128 -7.538 -19.514 1.00 94.50 283 ARG A N 1
ATOM 2257 C CA . ARG A 1 283 ? 6.305 -7.565 -20.975 1.00 94.50 283 ARG A CA 1
ATOM 2258 C C . ARG A 1 283 ? 7.579 -8.279 -21.419 1.00 94.50 283 ARG A C 1
ATOM 2260 O O . ARG A 1 283 ? 8.300 -7.810 -22.291 1.00 94.50 283 ARG A O 1
ATOM 2267 N N . LEU A 1 284 ? 7.845 -9.440 -20.824 1.00 91.12 284 LEU A N 1
ATOM 2268 C CA . LEU A 1 284 ? 9.015 -10.255 -21.175 1.00 91.12 284 LEU A CA 1
ATOM 2269 C C . LEU A 1 284 ? 8.959 -10.840 -22.597 1.00 91.12 284 LEU A C 1
ATOM 2271 O O . LEU A 1 284 ? 9.940 -11.399 -23.073 1.00 91.12 284 LEU A O 1
ATOM 2275 N N . ASP A 1 285 ? 7.806 -10.747 -23.250 1.00 89.25 285 ASP A N 1
ATOM 2276 C CA . ASP A 1 285 ? 7.528 -11.148 -24.626 1.00 89.25 285 ASP A CA 1
ATOM 2277 C C . ASP A 1 285 ? 7.707 -10.007 -25.645 1.00 89.25 285 ASP A C 1
ATOM 2279 O O . ASP A 1 285 ? 7.558 -10.227 -26.846 1.00 89.25 285 ASP A O 1
ATOM 2283 N N . VAL A 1 286 ? 8.034 -8.796 -25.187 1.00 88.38 286 VAL A N 1
ATOM 2284 C CA . VAL A 1 286 ? 8.244 -7.620 -26.035 1.00 88.38 286 VAL A CA 1
ATOM 2285 C C . VAL A 1 286 ? 9.728 -7.281 -26.069 1.00 88.38 286 VAL A C 1
ATOM 2287 O O . VAL A 1 286 ? 10.342 -7.056 -25.031 1.00 88.38 286 VAL A O 1
ATOM 2290 N N . VAL A 1 287 ? 10.294 -7.179 -27.270 1.00 86.75 287 VAL A N 1
ATOM 2291 C CA . VAL A 1 287 ? 11.648 -6.652 -27.478 1.00 86.75 287 VAL A CA 1
ATOM 2292 C C . VAL A 1 287 ? 11.530 -5.165 -27.829 1.00 86.75 287 VAL A C 1
ATOM 2294 O O . VAL A 1 287 ? 10.918 -4.840 -28.850 1.00 86.75 287 VAL A O 1
ATOM 2297 N N . PRO A 1 288 ? 12.043 -4.240 -26.994 1.00 84.50 288 PRO A N 1
ATOM 2298 C CA . PRO A 1 288 ? 12.082 -2.827 -27.346 1.00 84.50 288 PRO A CA 1
ATOM 2299 C C . PRO A 1 288 ? 12.995 -2.606 -28.563 1.00 84.50 288 PRO A C 1
ATOM 2301 O O . PRO A 1 288 ? 14.073 -3.198 -28.599 1.00 84.50 288 PRO A O 1
ATOM 2304 N N . PRO A 1 289 ? 12.606 -1.753 -29.525 1.00 85.50 289 PRO A N 1
ATOM 2305 C CA . PRO A 1 289 ? 13.459 -1.446 -30.667 1.00 85.50 289 PRO A CA 1
ATOM 2306 C C . PRO A 1 289 ? 14.728 -0.704 -30.245 1.00 85.50 289 PRO A C 1
ATOM 2308 O O . PRO A 1 289 ? 14.735 0.029 -29.244 1.00 85.50 289 PRO A O 1
ATOM 2311 N N . GLU A 1 290 ? 15.783 -0.859 -31.042 1.00 81.62 290 GLU A N 1
ATOM 2312 C CA . GLU A 1 290 ? 17.006 -0.080 -30.886 1.00 81.62 290 GLU A CA 1
ATOM 2313 C C . GLU A 1 290 ? 16.777 1.406 -31.213 1.00 81.62 290 GLU A C 1
ATOM 2315 O O . GLU A 1 290 ? 15.721 1.836 -31.689 1.00 81.62 290 GLU A O 1
ATOM 2320 N N . ARG A 1 291 ? 17.766 2.249 -30.894 1.00 73.44 291 ARG A N 1
ATOM 2321 C CA . ARG A 1 291 ? 17.624 3.713 -30.957 1.00 73.44 291 ARG A CA 1
ATOM 2322 C C . ARG A 1 291 ? 17.321 4.228 -32.365 1.00 73.44 291 ARG A C 1
ATOM 2324 O O . ARG A 1 291 ? 16.604 5.216 -32.497 1.00 73.44 291 ARG A O 1
ATOM 2331 N N . ASP A 1 292 ? 17.926 3.627 -33.370 1.00 79.81 292 ASP A N 1
ATOM 2332 C CA . ASP A 1 292 ? 17.763 3.937 -34.788 1.00 79.81 292 ASP A CA 1
ATOM 2333 C C . ASP A 1 292 ? 16.527 3.267 -35.403 1.00 79.81 292 ASP A C 1
ATOM 2335 O O . ASP A 1 292 ? 16.038 3.711 -36.439 1.00 79.81 292 ASP A O 1
ATOM 2339 N N . GLU A 1 293 ? 15.963 2.268 -34.728 1.00 79.75 293 GLU A N 1
ATOM 2340 C CA . GLU A 1 293 ? 14.762 1.565 -35.171 1.00 79.75 293 GLU A CA 1
ATOM 2341 C C . GLU A 1 293 ? 13.466 2.249 -34.724 1.00 79.75 293 GLU A C 1
ATOM 2343 O O . GLU A 1 293 ? 12.415 1.988 -35.299 1.00 79.75 293 GLU A O 1
ATOM 2348 N N . VAL A 1 294 ? 13.501 3.142 -33.727 1.00 74.25 294 VAL A N 1
ATOM 2349 C CA . VAL A 1 294 ? 12.291 3.740 -33.117 1.00 74.25 294 VAL A CA 1
ATOM 2350 C C . VAL A 1 294 ? 11.347 4.379 -34.141 1.00 74.25 294 VAL A C 1
ATOM 2352 O O . VAL A 1 294 ? 10.126 4.236 -34.014 1.00 74.25 294 VAL A O 1
ATOM 2355 N N . ASP A 1 295 ? 11.903 5.044 -35.155 1.00 75.50 295 ASP A N 1
ATOM 2356 C CA . ASP A 1 295 ? 11.149 5.712 -36.224 1.00 75.50 295 ASP A CA 1
ATOM 2357 C C . ASP A 1 295 ? 10.622 4.731 -37.292 1.00 75.50 295 ASP A C 1
ATOM 2359 O O . ASP A 1 295 ? 9.758 5.091 -38.091 1.00 75.50 295 ASP A O 1
ATOM 2363 N N . LEU A 1 296 ? 11.106 3.484 -37.297 1.00 75.12 296 LEU A N 1
ATOM 2364 C CA . LEU A 1 296 ? 10.715 2.425 -38.234 1.00 75.12 296 LEU A CA 1
ATOM 2365 C C . LEU A 1 296 ? 9.531 1.582 -37.731 1.00 75.12 296 LEU A C 1
ATOM 2367 O O . LEU A 1 296 ? 8.914 0.869 -38.518 1.00 75.12 296 LEU A O 1
ATOM 2371 N N . VAL A 1 297 ? 9.205 1.660 -36.435 1.00 68.56 297 VAL A N 1
ATOM 2372 C CA . VAL A 1 297 ? 8.186 0.828 -35.754 1.00 68.56 297 VAL A CA 1
ATOM 2373 C C . VAL A 1 297 ? 6.993 1.656 -35.239 1.00 68.56 297 VAL A C 1
ATOM 2375 O O . VAL A 1 297 ? 6.442 1.393 -34.163 1.00 68.56 297 VAL A O 1
ATOM 2378 N N . ALA A 1 298 ? 6.636 2.721 -35.966 1.00 55.72 298 ALA A N 1
ATOM 2379 C CA . ALA A 1 298 ? 5.527 3.623 -35.633 1.00 55.72 298 ALA A CA 1
ATOM 2380 C C . ALA A 1 298 ? 4.143 2.984 -35.830 1.00 55.72 298 ALA A C 1
ATOM 2382 O O . ALA A 1 298 ? 3.898 2.408 -36.913 1.00 55.72 298 ALA A O 1
#

Sequence (298 aa):
MYSDVPKPRTDKSQRKPFCYEVHIGNVGHEIRTCTGPKSGSRSATHVWRKGGVSDVIFFPKCFHLYDRVGKSRVVHDERHSAPRIPAILELCIQAGVDVENYPSKRRTKPVYSIEGRIVDFESVAGMDEMETNLFFENVDDNEVDVLRRDPNSELNAEDTNLIELSTRTLDSWFEMIGGVRTIMEKYNVWTCGYCPEVQVGPKGHKVRMCRASKHQSRNGLHAWQEATINDLVGPNYVWHVHDLNGPPLRNDLKRYYGKAPAVVELCVQAGAPVPDQYRSMMRLDVVPPERDEVDLVA

Radius of gyration: 24.29 Å; chains: 1; bounding box: 77×48×77 Å

Secondary structure (DSSP, 8-state):
----PPPP---------S------SSS--------STT-GGGTT--------HHHHS---EEE--S-TTTT-S--GGGTTTS-EEEHHHHHHHHTT---TTS-----SS-EEEETTEEEETTTTS-TTSSSS--------S---------S-S-TTHHHHHHHHHHHHHHHHHHHHHHHHHHHHTTS-EEEETTEEEEEESSS--------STT-GGGTT---EEEPPHHHHS---EEE--S-TTSPPPPSTTTTT--EEEHHHHHHHHTTPPPPHHHHTTTTTT--PPPTTTGGG--